Pr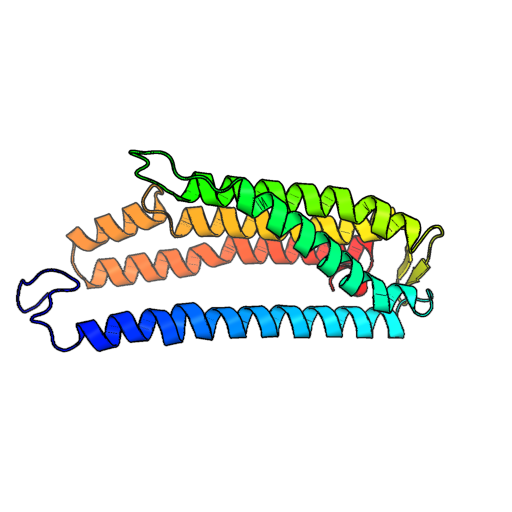otein AF-A0A960VQ15-F1 (afdb_monomer_lite)

pLDDT: mean 94.58, std 3.69, range [80.0, 98.25]

Secondary structure (DSSP, 8-state):
--S-PPTT-TTSTTHHHHHHHIIIIIIIIHHHHHHHHHHHHHHHHHHHHHHHEESTTHHHHHHHHHHHHHHHHHHHHHTT----TT-S--HHHHHHHHHHHHHHHHHHHHHHHHHH-SSPEEETTTEEE-HHHHHHHHHHHHHHHHHHHHHHHHHH-TTSHHHHHHHHHGGG-HHHHHHHHHHHHHHHTHHHHHHHHHHHHHHHHHHTHHHH-

Sequence (213 aa):
VEAGIPEDDPRNPAVIADNVGDNVGDCAGMAADLFETYAVTLIATMALGALMVKAGGAAVIYPLLLGGVSIIASIIGCAFVKASPGMKNVMPALYKGLAIAGVLSLIAFYPVTTMLFPEAVEISGKGPVGAMALWLSAAVGLVLTAALVWITEYYTGTQYKPVQHVAQASTTGHATNIIAGIGISMKSTAWPVLFVCAAILSAYALAGLYGIA

Radius of gyration: 22.04 Å; chains: 1; bounding box: 47×39×64 Å

Foldseek 3Di:
DPVPDDPLDPVDPCNVVVVVCCCVCVPPVVVVVVVCVLVVVLVVLLVLQCPFKPLPNLSNCLSVVLVVQLVVLLVVLVVQQDDDPPDPDSVVSVVSSLVSSLVSSLVVSLVSLCVSFVDFIQGHPQGTAGSVLLSVLVVLVSVLVVQLVVLVCQCPPCPHDLNVVLVVLVVVHDVSSVVSNVVSVVVSVPSNVVSLVVSCVSLCVRRNPSSND

Structure (mmCIF, N/CA/C/O backbone):
data_AF-A0A960VQ15-F1
#
_entry.id   AF-A0A960VQ15-F1
#
loop_
_atom_site.group_PDB
_atom_site.id
_atom_site.type_symbol
_atom_site.label_atom_id
_atom_site.label_alt_id
_atom_site.label_comp_id
_atom_site.label_asym_id
_atom_site.label_entity_id
_atom_site.label_seq_id
_atom_site.pdbx_PDB_ins_code
_atom_site.Cartn_x
_atom_site.Cartn_y
_atom_site.Cartn_z
_atom_site.occupancy
_atom_site.B_iso_or_equiv
_atom_site.auth_seq_id
_atom_site.auth_comp_id
_atom_site.auth_asym_id
_atom_site.auth_atom_id
_atom_site.pdbx_PDB_model_num
ATOM 1 N N . VAL A 1 1 ? -14.355 2.932 31.743 1.00 81.81 1 VAL A N 1
ATOM 2 C CA . VAL A 1 1 ? -15.234 1.801 32.145 1.00 81.81 1 VAL A CA 1
ATOM 3 C C . VAL A 1 1 ? -15.507 1.801 33.646 1.00 81.81 1 VAL A C 1
ATOM 5 O O . VAL A 1 1 ? -16.666 1.887 34.014 1.00 81.81 1 VAL A O 1
ATOM 8 N N . GLU A 1 2 ? -14.488 1.768 34.509 1.00 91.88 2 GLU A N 1
ATOM 9 C CA . GLU A 1 2 ? -14.675 1.681 35.973 1.00 91.88 2 GLU A CA 1
ATOM 10 C C . GLU A 1 2 ? -15.174 2.984 36.618 1.00 91.88 2 GLU A C 1
ATOM 12 O O . GLU A 1 2 ? -16.175 2.989 37.325 1.00 91.88 2 GLU A O 1
ATOM 17 N N . ALA A 1 3 ? -14.506 4.108 36.341 1.00 90.25 3 ALA A N 1
ATOM 18 C CA . ALA A 1 3 ? -14.801 5.392 36.986 1.00 90.25 3 ALA A CA 1
ATOM 19 C C . ALA A 1 3 ? -16.004 6.150 36.385 1.00 90.25 3 ALA A C 1
ATOM 21 O O . ALA A 1 3 ? -16.353 7.222 36.869 1.00 90.25 3 ALA A O 1
ATOM 22 N N . GLY A 1 4 ? -16.609 5.638 35.306 1.00 93.06 4 GLY A N 1
ATOM 23 C CA . GLY A 1 4 ? -17.736 6.291 34.625 1.00 93.06 4 GLY A CA 1
ATOM 24 C C . GLY A 1 4 ? -17.448 7.694 34.063 1.00 93.06 4 GLY A C 1
ATOM 25 O O . GLY A 1 4 ? -18.388 8.428 33.774 1.00 93.06 4 GLY A O 1
ATOM 26 N N . ILE A 1 5 ? -16.176 8.082 33.932 1.00 95.25 5 ILE A N 1
ATOM 27 C CA . ILE A 1 5 ? -15.763 9.359 33.331 1.00 95.25 5 ILE A CA 1
ATOM 28 C C . ILE A 1 5 ? -15.649 9.241 31.798 1.00 95.25 5 ILE A C 1
ATOM 30 O O . ILE A 1 5 ? -15.449 8.125 31.304 1.00 95.25 5 ILE A O 1
ATOM 34 N N . PRO A 1 6 ? -15.783 10.357 31.053 1.00 96.31 6 PRO A N 1
ATOM 35 C CA . PRO A 1 6 ? -15.559 10.398 29.607 1.00 96.31 6 PRO A CA 1
ATOM 36 C C . PRO A 1 6 ? -14.165 9.911 29.169 1.00 96.31 6 PRO A C 1
ATOM 38 O O . PRO A 1 6 ? -13.220 9.898 29.960 1.00 96.31 6 PRO A O 1
ATOM 41 N N . GLU A 1 7 ? -14.053 9.534 27.894 1.00 95.12 7 GLU A N 1
ATOM 42 C CA . GLU A 1 7 ? -12.771 9.371 27.191 1.00 95.12 7 GLU A CA 1
ATOM 43 C C . GLU A 1 7 ? -12.034 10.720 27.129 1.00 95.12 7 GLU A C 1
ATOM 45 O O . GLU A 1 7 ? -12.683 11.769 27.110 1.00 95.12 7 GLU A O 1
ATOM 50 N N . ASP A 1 8 ? -10.699 10.694 27.191 1.00 96.00 8 ASP A N 1
ATOM 51 C CA . ASP A 1 8 ? -9.829 11.883 27.253 1.00 96.00 8 ASP A CA 1
ATOM 52 C C . ASP A 1 8 ? -10.110 12.871 28.398 1.00 96.00 8 ASP A C 1
ATOM 54 O O . ASP A 1 8 ? -9.750 14.051 28.347 1.00 96.00 8 ASP A O 1
ATOM 58 N N . ASP A 1 9 ? -10.740 12.409 29.481 1.00 96.81 9 ASP A N 1
ATOM 59 C CA . ASP A 1 9 ? -11.019 13.274 30.619 1.00 96.81 9 ASP A CA 1
ATOM 60 C C . ASP A 1 9 ? -9.721 13.698 31.340 1.00 96.81 9 ASP A C 1
ATOM 62 O O . ASP A 1 9 ? -8.958 12.835 31.787 1.00 96.81 9 ASP A O 1
ATOM 66 N N . PRO A 1 10 ? -9.481 15.006 31.563 1.00 96.25 10 PRO A N 1
ATOM 67 C CA . PRO A 1 10 ? -8.240 15.503 32.164 1.00 96.25 10 PRO A CA 1
ATOM 68 C C . PRO A 1 10 ? -7.995 15.017 33.604 1.00 96.25 10 PRO A C 1
ATOM 70 O O . PRO A 1 10 ? -6.903 15.202 34.138 1.00 96.25 10 PRO A O 1
ATOM 73 N N . ARG A 1 11 ? -8.992 14.411 34.262 1.00 97.31 11 ARG A N 1
ATOM 74 C CA . ARG A 1 11 ? -8.849 13.786 35.587 1.00 97.31 11 ARG A CA 1
ATOM 75 C C . ARG A 1 11 ? -8.170 12.417 35.527 1.00 97.31 11 ARG A C 1
ATOM 77 O O . ARG A 1 11 ? -7.719 11.932 36.563 1.00 97.31 11 ARG A O 1
ATOM 84 N N . ASN A 1 12 ? -8.123 11.775 34.361 1.00 97.56 12 ASN A N 1
ATOM 85 C CA . ASN A 1 12 ? -7.453 10.496 34.184 1.00 97.56 12 ASN A CA 1
ATOM 86 C C . ASN A 1 12 ? -5.944 10.723 33.950 1.00 97.56 12 ASN A C 1
ATOM 88 O O . ASN A 1 12 ? -5.567 11.301 32.929 1.00 97.56 12 ASN A O 1
ATOM 92 N N . PRO A 1 13 ? -5.056 10.245 34.845 1.00 96.62 13 PRO A N 1
ATOM 93 C CA . PRO A 1 13 ? -3.615 10.482 34.729 1.00 96.62 13 PRO A CA 1
ATOM 94 C C . PRO A 1 13 ? -2.976 9.821 33.496 1.00 96.62 13 PRO A C 1
ATOM 96 O O . PRO A 1 13 ? -1.846 10.160 33.152 1.00 96.62 13 PRO A O 1
ATOM 99 N N . ALA A 1 14 ? -3.673 8.896 32.827 1.00 97.38 14 ALA A N 1
ATOM 100 C CA . ALA A 1 14 ? -3.180 8.230 31.626 1.00 97.38 14 ALA A CA 1
ATOM 101 C C . ALA A 1 14 ? -3.388 9.038 30.331 1.00 97.38 14 ALA A C 1
ATOM 103 O O . ALA A 1 14 ? -2.724 8.738 29.346 1.00 97.38 14 ALA A O 1
ATOM 104 N N . VAL A 1 15 ? -4.237 10.075 30.314 1.00 97.31 15 VAL A N 1
ATOM 105 C CA . VAL A 1 15 ? -4.620 10.784 29.067 1.00 97.31 15 VAL A CA 1
ATOM 106 C C . VAL A 1 15 ? -3.433 11.449 28.377 1.00 97.31 15 VAL A C 1
ATOM 108 O O . VAL A 1 15 ? -3.333 11.432 27.153 1.00 97.31 15 VAL A O 1
ATOM 111 N N . ILE A 1 16 ? -2.486 11.989 29.150 1.00 97.50 16 ILE A N 1
ATOM 112 C CA . ILE A 1 16 ? -1.257 12.549 28.574 1.00 97.50 16 ILE A CA 1
ATOM 113 C C . ILE A 1 16 ? -0.421 11.453 27.910 1.00 97.50 16 ILE A C 1
ATOM 115 O O . ILE A 1 16 ? 0.113 11.670 26.829 1.00 97.50 16 ILE A O 1
ATOM 119 N N . ALA A 1 17 ? -0.306 10.282 28.541 1.00 97.81 17 ALA A N 1
ATOM 120 C CA . ALA A 1 17 ? 0.453 9.172 27.976 1.00 97.81 17 ALA A CA 1
ATOM 121 C C . ALA A 1 17 ? -0.217 8.607 26.716 1.00 97.81 17 ALA A C 1
ATOM 123 O O . ALA A 1 17 ? 0.495 8.261 25.783 1.00 97.81 17 ALA A O 1
ATOM 124 N N . ASP A 1 18 ? -1.549 8.571 26.680 1.00 97.50 18 ASP A N 1
ATOM 125 C CA . ASP A 1 18 ? -2.351 8.130 25.534 1.00 97.50 18 ASP A CA 1
ATOM 126 C C . ASP A 1 18 ? -2.112 9.023 24.307 1.00 97.50 18 ASP A C 1
ATOM 128 O O . ASP A 1 18 ? -1.570 8.583 23.297 1.00 97.50 18 ASP A O 1
ATOM 132 N N . ASN A 1 19 ? -2.317 10.335 24.466 1.00 96.88 19 ASN A N 1
ATOM 133 C CA . ASN A 1 19 ? -2.107 11.314 23.395 1.00 96.88 19 ASN A CA 1
ATOM 134 C C . ASN A 1 19 ? -0.629 11.410 22.958 1.00 96.88 19 ASN A C 1
ATOM 136 O O . ASN A 1 19 ? -0.318 11.680 21.795 1.00 96.88 19 ASN A O 1
ATOM 140 N N . VAL A 1 20 ? 0.323 11.211 23.879 1.00 97.38 20 VAL A N 1
ATOM 141 C CA . VAL A 1 20 ? 1.745 11.073 23.515 1.00 97.38 20 VAL A CA 1
ATOM 142 C C . VAL A 1 20 ? 1.967 9.776 22.732 1.00 97.38 20 VAL A C 1
ATOM 144 O O . VAL A 1 20 ? 2.709 9.789 21.749 1.00 97.38 20 VAL A O 1
ATOM 147 N N . GLY A 1 21 ? 1.312 8.687 23.130 1.00 97.00 21 GLY A N 1
ATOM 148 C CA . GLY A 1 21 ? 1.311 7.394 22.452 1.00 97.00 21 GLY A CA 1
ATOM 149 C C . GLY A 1 21 ? 0.897 7.500 20.988 1.00 97.00 21 GLY A C 1
ATOM 150 O O . GLY A 1 21 ? 1.635 7.010 20.139 1.00 97.00 21 GLY A O 1
ATOM 151 N N . ASP A 1 22 ? -0.166 8.239 20.673 1.00 96.25 22 ASP A N 1
ATOM 152 C CA . ASP A 1 22 ? -0.614 8.466 19.287 1.00 96.25 22 ASP A CA 1
ATOM 153 C C . ASP A 1 22 ? 0.463 9.138 18.417 1.00 96.25 22 ASP A C 1
ATOM 155 O O . ASP A 1 22 ? 0.655 8.831 17.239 1.00 96.25 22 ASP A O 1
ATOM 159 N N . ASN A 1 23 ? 1.229 10.065 18.993 1.00 95.19 23 ASN A N 1
ATOM 160 C CA . ASN A 1 23 ? 2.301 10.739 18.262 1.00 95.19 23 ASN A CA 1
ATOM 161 C C . ASN A 1 23 ? 3.541 9.844 18.107 1.00 95.19 23 ASN A C 1
ATOM 163 O O . ASN A 1 23 ? 4.208 9.862 17.070 1.00 95.19 23 ASN A O 1
ATOM 167 N N . VAL A 1 24 ? 3.874 9.070 19.138 1.00 95.50 24 VAL A N 1
ATOM 168 C CA . VAL A 1 24 ? 5.082 8.234 19.158 1.00 95.50 24 VAL A CA 1
ATOM 169 C C . VAL A 1 24 ? 4.885 6.942 18.361 1.00 95.50 24 VAL A C 1
ATOM 171 O O . VAL A 1 24 ? 5.761 6.563 17.586 1.00 95.50 24 VAL A O 1
ATOM 174 N N . GLY A 1 25 ? 3.754 6.268 18.538 1.00 93.19 25 GLY A N 1
ATOM 175 C CA . GLY A 1 25 ? 3.407 5.030 17.847 1.00 93.19 25 GLY A CA 1
ATOM 176 C C . GLY A 1 25 ? 2.794 5.308 16.483 1.00 93.19 25 GLY A C 1
ATOM 177 O O . GLY A 1 25 ? 3.417 5.042 15.453 1.00 93.19 25 GLY A O 1
ATOM 178 N N . ASP A 1 26 ? 1.598 5.887 16.477 1.00 93.12 26 ASP A N 1
ATOM 179 C CA . ASP A 1 26 ? 0.769 5.948 15.272 1.00 93.12 26 ASP A CA 1
ATOM 180 C C . ASP A 1 26 ? 1.296 6.951 14.243 1.00 93.12 26 ASP A C 1
ATOM 182 O O . ASP A 1 26 ? 1.164 6.719 13.045 1.00 93.12 26 ASP A O 1
ATOM 186 N N . CYS A 1 27 ? 1.956 8.034 14.664 1.00 89.44 27 CYS A N 1
ATOM 187 C CA . CYS A 1 27 ? 2.614 8.949 13.728 1.00 89.44 27 CYS A CA 1
ATOM 188 C C . CYS A 1 27 ? 4.059 8.530 13.424 1.00 89.44 27 CYS A C 1
ATOM 190 O O . CYS A 1 27 ? 4.383 8.190 12.284 1.00 89.44 27 CYS A O 1
ATOM 192 N N . ALA A 1 28 ? 4.952 8.582 14.417 1.00 92.88 28 ALA A N 1
ATOM 193 C CA . ALA A 1 28 ? 6.379 8.376 14.168 1.00 92.88 28 ALA A CA 1
ATOM 194 C C . ALA A 1 28 ? 6.709 6.922 13.791 1.00 92.88 28 ALA A C 1
ATOM 196 O O . ALA A 1 28 ? 7.485 6.697 12.860 1.00 92.88 28 ALA A O 1
ATOM 197 N N . GLY A 1 29 ? 6.091 5.946 14.463 1.00 93.69 29 GLY A N 1
ATOM 198 C CA . GLY A 1 29 ? 6.251 4.526 14.152 1.00 93.69 29 GLY A CA 1
ATOM 199 C C . GLY A 1 29 ? 5.731 4.172 12.759 1.00 93.69 29 GLY A C 1
ATOM 200 O O . GLY A 1 29 ? 6.475 3.598 11.966 1.00 93.69 29 GLY A O 1
ATOM 201 N N . MET A 1 30 ? 4.506 4.587 12.414 1.00 94.69 30 MET A N 1
ATOM 202 C CA . MET A 1 30 ? 3.939 4.348 11.077 1.00 94.69 30 MET A CA 1
ATOM 203 C C . MET A 1 30 ? 4.773 5.002 9.966 1.00 94.69 30 MET A C 1
ATOM 205 O O . MET A 1 30 ? 4.994 4.397 8.918 1.00 94.69 30 MET A O 1
ATOM 209 N N . ALA A 1 31 ? 5.266 6.228 10.176 1.00 90.69 31 ALA A N 1
ATOM 210 C CA . ALA A 1 31 ? 6.109 6.903 9.190 1.00 90.69 31 ALA A CA 1
ATOM 211 C C . ALA A 1 31 ? 7.427 6.150 8.941 1.00 90.69 31 ALA A C 1
ATOM 213 O O . ALA A 1 31 ? 7.864 6.044 7.793 1.00 90.69 31 ALA A O 1
ATOM 214 N N . ALA A 1 32 ? 8.046 5.611 9.997 1.00 95.31 32 ALA A N 1
ATOM 215 C CA . ALA A 1 32 ? 9.254 4.799 9.884 1.00 95.31 32 ALA A CA 1
ATOM 216 C C . ALA A 1 32 ? 8.989 3.465 9.165 1.00 95.31 32 ALA A C 1
ATOM 218 O O . ALA A 1 32 ? 9.749 3.110 8.266 1.00 95.31 32 ALA A O 1
ATOM 219 N N . ASP A 1 33 ? 7.891 2.781 9.498 1.00 95.62 33 ASP A N 1
ATOM 220 C CA . ASP A 1 33 ? 7.470 1.520 8.868 1.00 95.62 33 ASP A CA 1
ATOM 221 C C . ASP A 1 33 ? 7.221 1.685 7.353 1.00 95.62 33 ASP A C 1
ATOM 223 O O . ASP A 1 33 ? 7.742 0.941 6.514 1.00 95.62 33 ASP A O 1
ATOM 227 N N . LEU A 1 34 ? 6.510 2.750 6.965 1.00 92.25 34 LEU A N 1
ATOM 228 C CA . LEU A 1 34 ? 6.277 3.071 5.555 1.00 92.25 34 LEU A CA 1
ATOM 229 C C . LEU A 1 34 ? 7.566 3.456 4.818 1.00 92.25 34 LEU A C 1
ATOM 231 O O . LEU A 1 34 ? 7.740 3.080 3.655 1.00 92.25 34 LEU A O 1
ATOM 235 N N . PHE A 1 35 ? 8.477 4.187 5.470 1.00 94.19 35 PHE A N 1
ATOM 236 C CA . PHE A 1 35 ? 9.777 4.519 4.887 1.00 94.19 35 PHE A CA 1
ATOM 237 C C . PHE A 1 35 ? 10.630 3.267 4.659 1.00 94.19 35 PHE A C 1
ATOM 239 O O . PHE A 1 35 ? 11.214 3.129 3.584 1.00 94.19 35 PHE A O 1
ATOM 246 N N . GLU A 1 36 ? 10.681 2.350 5.628 1.00 95.62 36 GLU A N 1
ATOM 247 C CA . GLU A 1 36 ? 11.397 1.080 5.493 1.00 95.62 36 GLU A CA 1
ATOM 248 C C . GLU A 1 36 ? 10.833 0.265 4.329 1.00 95.62 36 GLU A C 1
ATOM 250 O O . GLU A 1 36 ? 11.582 -0.119 3.429 1.00 95.62 36 GLU A O 1
ATOM 255 N N . THR A 1 37 ? 9.511 0.074 4.290 1.00 94.44 37 THR A N 1
ATOM 256 C CA . THR A 1 37 ? 8.845 -0.664 3.210 1.00 94.44 37 THR A CA 1
ATOM 257 C C . THR A 1 37 ? 9.153 -0.049 1.842 1.00 94.44 37 THR A C 1
ATOM 259 O O . THR A 1 37 ? 9.508 -0.767 0.903 1.00 94.44 37 THR A O 1
ATOM 262 N N . TYR A 1 38 ? 9.087 1.281 1.716 1.00 93.94 38 TYR A N 1
ATOM 263 C CA . TYR A 1 38 ? 9.429 1.986 0.478 1.00 93.94 38 TYR A CA 1
ATOM 264 C C . TYR A 1 38 ? 10.906 1.818 0.093 1.00 93.94 38 TYR A C 1
ATOM 266 O O . TYR A 1 38 ? 11.212 1.510 -1.057 1.00 93.94 38 TYR A O 1
ATOM 274 N N . ALA A 1 39 ? 11.834 1.986 1.038 1.00 95.62 39 ALA A N 1
ATOM 275 C CA . ALA A 1 39 ? 13.265 1.882 0.769 1.00 95.62 39 ALA A CA 1
ATOM 276 C C . ALA A 1 39 ? 13.673 0.452 0.384 1.00 95.62 39 ALA A C 1
ATOM 278 O O . ALA A 1 39 ? 14.395 0.261 -0.595 1.00 95.62 39 ALA A O 1
ATOM 279 N N . VAL A 1 40 ? 13.188 -0.553 1.121 1.00 96.12 40 VAL A N 1
ATOM 280 C CA . VAL A 1 40 ? 13.493 -1.970 0.877 1.00 96.12 40 VAL A CA 1
ATOM 281 C C . VAL A 1 40 ? 12.949 -2.416 -0.476 1.00 96.12 40 VAL A C 1
ATOM 283 O O . VAL A 1 40 ? 13.689 -3.024 -1.249 1.00 96.12 40 VAL A O 1
ATOM 286 N N . THR A 1 41 ? 11.693 -2.088 -0.794 1.00 94.88 41 THR A N 1
ATOM 287 C CA . THR A 1 41 ? 11.097 -2.440 -2.094 1.00 94.88 41 THR A CA 1
ATOM 288 C C . THR A 1 41 ? 11.838 -1.758 -3.237 1.00 94.88 41 THR A C 1
ATOM 290 O O . THR A 1 41 ? 12.289 -2.437 -4.153 1.00 94.88 41 THR A O 1
ATOM 293 N N . LEU A 1 42 ? 12.094 -0.452 -3.139 1.00 96.31 42 LEU A N 1
ATOM 294 C CA . LEU A 1 42 ? 12.806 0.298 -4.170 1.00 96.31 42 LEU A CA 1
ATOM 295 C C . LEU A 1 42 ? 14.217 -0.252 -4.427 1.00 96.31 42 LEU A C 1
ATOM 297 O O . LEU A 1 42 ? 14.589 -0.471 -5.581 1.00 96.31 42 LEU A O 1
ATOM 301 N N . ILE A 1 43 ? 14.995 -0.523 -3.375 1.00 96.50 43 ILE A N 1
ATOM 302 C CA . ILE A 1 43 ? 16.347 -1.092 -3.503 1.00 96.50 43 ILE A CA 1
ATOM 303 C C . ILE A 1 43 ? 16.291 -2.511 -4.085 1.00 96.50 43 ILE A C 1
ATOM 305 O O . ILE A 1 43 ? 17.132 -2.861 -4.916 1.00 96.50 43 ILE A O 1
ATOM 309 N N . ALA A 1 44 ? 15.304 -3.325 -3.701 1.00 95.94 44 ALA A N 1
ATOM 310 C CA . ALA A 1 44 ? 15.120 -4.660 -4.262 1.00 95.94 44 ALA A CA 1
ATOM 311 C C . ALA A 1 44 ? 14.819 -4.605 -5.768 1.00 95.94 44 ALA A C 1
ATOM 313 O O . ALA A 1 44 ? 15.468 -5.310 -6.545 1.00 95.94 44 ALA A O 1
ATOM 314 N N . THR A 1 45 ? 13.916 -3.722 -6.202 1.00 96.00 45 THR A N 1
ATOM 315 C CA . THR A 1 45 ? 13.594 -3.516 -7.623 1.00 96.00 45 THR A CA 1
ATOM 316 C C . THR A 1 45 ? 14.817 -3.018 -8.393 1.00 96.00 45 THR A C 1
ATOM 318 O O . THR A 1 45 ? 15.113 -3.525 -9.474 1.00 96.00 45 THR A O 1
ATOM 321 N N . MET A 1 46 ? 15.603 -2.097 -7.821 1.00 97.19 46 MET A N 1
ATOM 322 C CA . MET A 1 46 ? 16.874 -1.644 -8.403 1.00 97.19 46 MET A CA 1
ATOM 323 C C . MET A 1 46 ? 17.877 -2.791 -8.583 1.00 97.19 46 MET A C 1
ATOM 325 O O . MET A 1 46 ? 18.479 -2.927 -9.650 1.00 97.19 46 MET A O 1
ATOM 329 N N . ALA A 1 47 ? 18.051 -3.627 -7.556 1.00 96.00 47 ALA A N 1
ATOM 330 C CA . ALA A 1 47 ? 18.965 -4.764 -7.592 1.00 96.00 47 ALA A CA 1
ATOM 331 C C . ALA A 1 47 ? 18.525 -5.810 -8.629 1.00 96.00 47 ALA A C 1
ATOM 333 O O . ALA A 1 47 ? 19.345 -6.282 -9.418 1.00 96.00 47 ALA A O 1
ATOM 334 N N . LEU A 1 48 ? 17.229 -6.128 -8.691 1.00 94.69 48 LEU A N 1
ATOM 335 C CA . LEU A 1 48 ? 16.675 -7.019 -9.712 1.00 94.69 48 LEU A CA 1
ATOM 336 C C . LEU A 1 48 ? 16.823 -6.427 -11.116 1.00 94.69 48 LEU A C 1
ATOM 338 O O . LEU A 1 48 ? 17.192 -7.148 -12.038 1.00 94.69 48 LEU A O 1
ATOM 342 N N . GLY A 1 49 ? 16.619 -5.118 -11.276 1.00 94.75 49 GLY A N 1
ATOM 343 C CA . GLY A 1 49 ? 16.856 -4.412 -12.533 1.00 94.75 49 GLY A CA 1
ATOM 344 C C . GLY A 1 49 ? 18.298 -4.555 -13.016 1.00 94.75 49 GLY A C 1
ATOM 345 O O . GLY A 1 49 ? 18.522 -4.900 -14.173 1.00 94.75 49 GLY A O 1
ATOM 346 N N . ALA A 1 50 ? 19.272 -4.376 -12.119 1.00 94.69 50 ALA A N 1
ATOM 347 C CA . ALA A 1 50 ? 20.695 -4.517 -12.432 1.00 94.69 50 ALA A CA 1
ATOM 348 C C . ALA A 1 50 ? 21.096 -5.951 -12.816 1.00 94.69 50 ALA A C 1
ATOM 350 O O . ALA A 1 50 ? 21.959 -6.145 -13.671 1.00 94.69 50 ALA A O 1
ATOM 351 N N . LEU A 1 51 ? 20.502 -6.955 -12.164 1.00 93.81 51 LEU A N 1
ATOM 352 C CA . LEU A 1 51 ? 20.901 -8.357 -12.313 1.00 93.81 51 LEU A CA 1
ATOM 353 C C . LEU A 1 51 ? 20.134 -9.095 -13.413 1.00 93.81 51 LEU A C 1
ATOM 355 O O . LEU A 1 51 ? 20.672 -10.014 -14.031 1.00 93.81 51 LEU A O 1
ATOM 359 N N . MET A 1 52 ? 18.872 -8.734 -13.643 1.00 92.50 52 MET A N 1
ATOM 360 C CA . MET A 1 52 ? 17.965 -9.513 -14.486 1.00 92.50 52 MET A CA 1
ATOM 361 C C . MET A 1 52 ? 17.617 -8.840 -15.808 1.00 92.50 52 MET A C 1
ATOM 363 O O . MET A 1 52 ? 17.247 -9.558 -16.736 1.00 92.50 52 MET A O 1
ATOM 367 N N . VAL A 1 53 ? 17.725 -7.514 -15.923 1.00 93.31 53 VAL A N 1
ATOM 368 C CA . VAL A 1 53 ? 17.253 -6.774 -17.100 1.00 93.31 53 VAL A CA 1
ATOM 369 C C . VAL A 1 53 ? 18.434 -6.251 -17.911 1.00 93.31 53 VAL A C 1
ATOM 371 O O . VAL A 1 53 ? 19.244 -5.455 -17.440 1.00 93.31 53 VAL A O 1
ATOM 374 N N . LYS A 1 54 ? 18.520 -6.649 -19.183 1.00 89.31 54 LYS A N 1
ATOM 375 C CA . LYS A 1 54 ? 19.553 -6.165 -20.110 1.00 89.31 54 LYS A CA 1
ATOM 376 C C . LYS A 1 54 ? 19.172 -4.802 -20.694 1.00 89.31 54 LYS A C 1
ATOM 378 O O . LYS A 1 54 ? 18.938 -4.675 -21.890 1.00 89.31 54 LYS A O 1
ATOM 383 N N . ALA A 1 55 ? 19.112 -3.788 -19.837 1.00 83.94 55 ALA A N 1
ATOM 384 C CA . ALA A 1 55 ? 18.802 -2.404 -20.212 1.00 83.94 55 ALA A CA 1
ATOM 385 C C . ALA A 1 55 ? 19.837 -1.391 -19.682 1.00 83.94 55 ALA A C 1
ATOM 387 O O . ALA A 1 55 ? 19.575 -0.190 -19.607 1.00 83.94 55 ALA A O 1
ATOM 388 N N . GLY A 1 56 ? 21.015 -1.868 -19.266 1.00 81.12 56 GLY A N 1
ATOM 389 C CA . GLY A 1 56 ? 22.020 -1.033 -18.608 1.00 81.12 56 GLY A CA 1
ATOM 390 C C . GLY A 1 56 ? 21.469 -0.382 -17.334 1.00 81.12 56 GLY A C 1
ATOM 391 O O . GLY A 1 56 ? 20.703 -0.991 -16.592 1.00 81.12 56 GLY A O 1
ATOM 392 N N . GLY A 1 57 ? 21.829 0.881 -17.088 1.00 89.75 57 GLY A N 1
ATOM 393 C CA . GLY A 1 57 ? 21.361 1.628 -15.912 1.00 89.75 57 GLY A CA 1
ATOM 394 C C . GLY A 1 57 ? 19.866 1.975 -15.918 1.00 89.75 57 GLY A C 1
ATOM 395 O O . GLY A 1 57 ? 19.338 2.373 -14.883 1.00 89.75 57 GLY A O 1
ATOM 396 N N . ALA A 1 58 ? 19.163 1.809 -17.044 1.00 93.12 58 ALA A N 1
ATOM 397 C CA . ALA A 1 58 ? 17.759 2.194 -17.174 1.00 93.12 58 ALA A CA 1
ATOM 398 C C . ALA A 1 58 ? 16.849 1.413 -16.209 1.00 93.12 58 ALA A C 1
ATOM 400 O O . ALA A 1 58 ? 16.042 2.011 -15.504 1.00 93.12 58 ALA A O 1
ATOM 401 N N . ALA A 1 59 ? 17.044 0.096 -16.084 1.00 93.31 59 ALA A N 1
ATOM 402 C CA . ALA A 1 59 ? 16.267 -0.745 -15.167 1.00 93.31 59 ALA A CA 1
ATOM 403 C C . ALA A 1 59 ? 16.534 -0.449 -13.679 1.00 93.31 59 ALA A C 1
ATOM 405 O O . ALA A 1 59 ? 15.684 -0.702 -12.829 1.00 93.31 59 ALA A O 1
ATOM 406 N N . VAL A 1 60 ? 17.695 0.122 -13.357 1.00 95.81 60 VAL A N 1
ATOM 407 C CA . VAL A 1 60 ? 18.026 0.566 -11.995 1.00 95.81 60 VAL A CA 1
ATOM 408 C C . VAL A 1 60 ? 17.364 1.910 -11.695 1.00 95.81 60 VAL A C 1
ATOM 410 O O . VAL A 1 60 ? 16.866 2.136 -10.601 1.00 95.81 60 VAL A O 1
ATOM 413 N N . ILE A 1 61 ? 17.321 2.813 -12.673 1.00 96.12 61 ILE A N 1
ATOM 414 C CA . ILE A 1 61 ? 16.755 4.158 -12.500 1.00 96.12 61 ILE A CA 1
ATOM 415 C C . ILE A 1 61 ? 15.218 4.147 -12.572 1.00 96.12 61 ILE A C 1
ATOM 417 O O . ILE A 1 61 ? 14.568 5.022 -12.002 1.00 96.12 61 ILE A O 1
ATOM 421 N N . TYR A 1 62 ? 14.618 3.154 -13.229 1.00 96.38 62 TYR A N 1
ATOM 422 C CA . TYR A 1 62 ? 13.172 3.067 -13.432 1.00 96.38 62 TYR A CA 1
ATOM 423 C C . TYR A 1 62 ? 12.319 3.234 -12.156 1.00 96.38 62 TYR A C 1
ATOM 425 O O . TYR A 1 62 ? 11.502 4.161 -12.137 1.00 96.38 62 TYR A O 1
ATOM 433 N N . PRO A 1 63 ? 12.507 2.450 -11.071 1.00 96.50 63 PRO A N 1
ATOM 434 C CA . PRO A 1 63 ? 11.703 2.611 -9.854 1.00 96.50 63 PRO A CA 1
ATOM 435 C C . PRO A 1 63 ? 11.879 3.989 -9.191 1.00 96.50 63 PRO A C 1
ATOM 437 O O . PRO A 1 63 ? 10.918 4.537 -8.651 1.00 96.50 63 PRO A O 1
ATOM 440 N N . LEU A 1 64 ? 13.065 4.608 -9.297 1.00 97.00 64 LEU A N 1
ATOM 441 C CA . LEU A 1 64 ? 13.313 5.967 -8.795 1.00 97.00 64 LEU A CA 1
ATOM 442 C C . LEU A 1 64 ? 12.489 7.014 -9.558 1.00 97.00 64 LEU A C 1
ATOM 444 O O . LEU A 1 64 ? 11.934 7.929 -8.949 1.00 97.00 64 LEU A O 1
ATOM 448 N N . LEU A 1 65 ? 12.381 6.878 -10.884 1.00 97.19 65 LEU A N 1
ATOM 449 C CA . LEU A 1 65 ? 11.576 7.783 -11.709 1.00 97.19 65 LEU A CA 1
ATOM 450 C C . LEU A 1 65 ? 10.079 7.625 -11.433 1.00 97.19 65 LEU A C 1
ATOM 452 O O . LEU A 1 65 ? 9.384 8.636 -11.319 1.00 97.19 65 LEU A O 1
ATOM 456 N N . LEU A 1 66 ? 9.588 6.388 -11.278 1.00 97.06 66 LEU A N 1
ATOM 457 C CA . LEU A 1 66 ? 8.192 6.133 -10.902 1.00 97.06 66 LEU A CA 1
ATOM 458 C C . LEU A 1 66 ? 7.863 6.724 -9.521 1.00 97.06 66 LEU A C 1
ATOM 460 O O . LEU A 1 66 ? 6.821 7.365 -9.355 1.00 97.06 66 LEU A O 1
ATOM 464 N N . GLY A 1 67 ? 8.768 6.580 -8.548 1.00 95.94 67 GLY A N 1
ATOM 465 C CA . GLY A 1 67 ? 8.649 7.226 -7.240 1.00 95.94 67 GLY A CA 1
ATOM 466 C C . GLY A 1 67 ? 8.623 8.754 -7.351 1.00 95.94 67 GLY A C 1
ATOM 467 O O . GLY A 1 67 ? 7.732 9.403 -6.804 1.00 95.94 67 GLY A O 1
ATOM 468 N N . GLY A 1 68 ? 9.528 9.333 -8.145 1.00 96.62 68 GLY A N 1
ATOM 469 C CA . GLY A 1 68 ? 9.612 10.778 -8.372 1.00 96.62 68 GLY A CA 1
ATOM 470 C C . GLY A 1 68 ? 8.327 11.383 -8.945 1.00 96.62 68 GLY A C 1
ATOM 471 O O . GLY A 1 68 ? 7.811 12.365 -8.407 1.00 96.62 68 GLY A O 1
ATOM 472 N N . VAL A 1 69 ? 7.756 10.783 -9.996 1.00 97.06 69 VAL A N 1
ATOM 473 C CA . VAL A 1 69 ? 6.478 11.267 -10.553 1.00 97.06 69 VAL A CA 1
ATOM 474 C C . VAL A 1 69 ? 5.301 11.024 -9.607 1.00 97.06 69 VAL A C 1
ATOM 476 O O . VAL A 1 69 ? 4.377 11.836 -9.570 1.00 97.06 69 VAL A O 1
ATOM 479 N N . SER A 1 70 ? 5.355 9.972 -8.784 1.00 96.44 70 SER A N 1
ATOM 480 C CA . SER A 1 70 ? 4.325 9.695 -7.774 1.00 96.44 70 SER A CA 1
ATOM 481 C C . SER A 1 70 ? 4.310 10.724 -6.645 1.00 96.44 70 SER A C 1
ATOM 483 O O . SER A 1 70 ? 3.235 11.049 -6.141 1.00 96.44 70 SER A O 1
ATOM 485 N N . ILE A 1 71 ? 5.462 11.291 -6.274 1.00 96.75 71 ILE A N 1
ATOM 486 C CA . ILE A 1 71 ? 5.531 12.399 -5.307 1.00 96.75 71 ILE A CA 1
ATOM 487 C C . ILE A 1 71 ? 4.782 13.618 -5.856 1.00 96.75 71 ILE A C 1
ATOM 489 O O . ILE A 1 71 ? 3.946 14.196 -5.162 1.00 96.75 71 ILE A O 1
ATOM 493 N N . ILE A 1 72 ? 5.016 13.973 -7.123 1.00 97.19 72 ILE A N 1
ATOM 494 C CA . ILE A 1 72 ? 4.327 15.095 -7.778 1.00 97.19 72 ILE A CA 1
ATOM 495 C C . ILE A 1 72 ? 2.815 14.830 -7.843 1.00 97.19 72 ILE A C 1
ATOM 497 O O . ILE A 1 72 ? 2.019 15.692 -7.467 1.00 97.19 72 ILE A O 1
ATOM 501 N N . ALA A 1 73 ? 2.411 13.628 -8.262 1.00 97.19 73 ALA A N 1
ATOM 502 C CA . ALA A 1 73 ? 1.007 13.226 -8.305 1.00 97.19 73 ALA A CA 1
ATOM 503 C C . ALA A 1 73 ? 0.340 13.273 -6.918 1.00 97.19 73 ALA A C 1
ATOM 505 O O . ALA A 1 73 ? -0.799 13.724 -6.801 1.00 97.19 73 ALA A O 1
ATOM 506 N N . SER A 1 74 ? 1.060 12.881 -5.863 1.00 96.31 74 SER A N 1
ATOM 507 C CA . SER A 1 74 ? 0.581 12.924 -4.476 1.00 96.31 74 SER A CA 1
ATOM 508 C C . SER A 1 74 ? 0.397 14.354 -3.972 1.00 96.31 74 SER A C 1
ATOM 510 O O . SER A 1 74 ? -0.638 14.656 -3.386 1.00 96.31 74 SER A O 1
ATOM 512 N N . ILE A 1 75 ? 1.334 15.266 -4.265 1.00 96.62 75 ILE A N 1
ATOM 513 C CA . ILE A 1 75 ? 1.197 16.698 -3.937 1.00 96.62 75 ILE A CA 1
ATOM 514 C C . ILE A 1 75 ? -0.064 17.277 -4.589 1.00 96.62 75 ILE A C 1
ATOM 516 O O . ILE A 1 75 ? -0.843 17.973 -3.934 1.00 96.62 75 ILE A O 1
ATOM 520 N N . ILE A 1 76 ? -0.295 16.955 -5.867 1.00 96.38 76 ILE A N 1
ATOM 521 C CA . ILE A 1 76 ? -1.501 17.379 -6.583 1.00 96.38 76 ILE A CA 1
ATOM 522 C C . ILE A 1 76 ? -2.745 16.767 -5.928 1.00 96.38 76 ILE A C 1
ATOM 524 O O . ILE A 1 76 ? -3.686 17.498 -5.632 1.00 96.38 76 ILE A O 1
ATOM 528 N N . GLY A 1 77 ? -2.749 15.460 -5.653 1.00 95.56 77 GLY A N 1
ATOM 529 C CA . GLY A 1 77 ? -3.864 14.755 -5.011 1.00 95.56 77 GLY A CA 1
ATOM 530 C C . GLY A 1 77 ? -4.244 15.337 -3.647 1.00 95.56 77 GLY A C 1
ATOM 531 O O . GLY A 1 77 ? -5.429 15.556 -3.384 1.00 95.56 77 GLY A O 1
ATOM 532 N N . CYS A 1 78 ? -3.256 15.688 -2.818 1.00 94.81 78 CYS A N 1
ATOM 533 C CA . CYS A 1 78 ? -3.465 16.335 -1.522 1.00 94.81 78 CYS A CA 1
ATOM 534 C C . CYS A 1 78 ? -4.229 17.661 -1.645 1.00 94.81 78 CYS A C 1
ATOM 536 O O . CYS A 1 78 ? -5.105 17.939 -0.828 1.00 94.81 78 CYS A O 1
ATOM 538 N N . ALA A 1 79 ? -3.992 18.450 -2.699 1.00 93.25 79 ALA A N 1
ATOM 539 C CA . ALA A 1 79 ? -4.714 19.707 -2.924 1.00 93.25 79 ALA A CA 1
ATOM 540 C C . ALA A 1 79 ? -6.229 19.515 -3.177 1.00 93.25 79 ALA A C 1
ATOM 542 O O . ALA A 1 79 ? -7.013 20.465 -3.052 1.00 93.25 79 ALA A O 1
ATOM 543 N N . PHE A 1 80 ? -6.662 18.295 -3.518 1.00 92.25 80 PHE A N 1
ATOM 544 C CA . PHE A 1 80 ? -8.070 17.936 -3.715 1.00 92.25 80 PHE A CA 1
ATOM 545 C C . PHE A 1 80 ? -8.745 17.338 -2.475 1.00 92.25 80 PHE A C 1
ATOM 547 O O . PHE A 1 80 ? -9.971 17.171 -2.490 1.00 92.25 80 PHE A O 1
ATOM 554 N N . VAL A 1 81 ? -7.997 17.063 -1.402 1.00 93.31 81 VAL A N 1
ATOM 555 C CA . VAL A 1 81 ? -8.553 16.646 -0.109 1.00 93.31 81 VAL A CA 1
ATOM 556 C C . VAL A 1 81 ? -9.135 17.877 0.583 1.00 93.31 81 VAL A C 1
ATOM 558 O O . VAL A 1 81 ? -8.423 18.675 1.187 1.00 93.31 81 VAL A O 1
ATOM 561 N N . LYS A 1 82 ? -10.452 18.068 0.457 1.00 87.56 82 LYS A N 1
ATOM 562 C CA . LYS A 1 82 ? -11.165 19.210 1.046 1.00 87.56 82 LYS A CA 1
ATOM 563 C C . LYS A 1 82 ? -12.329 18.740 1.907 1.00 87.56 82 LYS A C 1
ATOM 565 O O . LYS A 1 82 ? -13.277 18.141 1.398 1.00 87.56 82 LYS A O 1
ATOM 570 N N . ALA A 1 83 ? -12.280 19.072 3.193 1.00 83.94 83 ALA A N 1
ATOM 571 C CA . ALA A 1 83 ? -13.427 18.959 4.083 1.00 83.94 83 ALA A CA 1
ATOM 572 C C . ALA A 1 83 ? -14.393 20.129 3.834 1.00 83.94 83 ALA A C 1
ATOM 574 O O . ALA A 1 83 ? -13.970 21.256 3.578 1.00 83.94 83 ALA A O 1
ATOM 575 N N . SER A 1 84 ? -15.697 19.862 3.891 1.00 82.12 84 SER A N 1
ATOM 576 C CA . SER A 1 84 ? -16.739 20.895 3.812 1.00 82.12 84 SER A CA 1
ATOM 577 C C . SER A 1 84 ? -17.411 21.071 5.177 1.00 82.12 84 SER A C 1
ATOM 579 O O . SER A 1 84 ? -17.501 20.091 5.923 1.00 82.12 84 SER A O 1
ATOM 581 N N . PRO A 1 85 ? -17.911 22.274 5.519 1.00 82.56 85 PRO A N 1
ATOM 582 C CA . PRO A 1 85 ? -18.643 22.487 6.765 1.00 82.56 85 PRO A CA 1
ATOM 583 C C . PRO A 1 85 ? -19.817 21.503 6.903 1.00 82.56 85 PRO A C 1
ATOM 585 O O . PRO A 1 85 ? -20.611 21.350 5.978 1.00 82.56 85 PRO A O 1
ATOM 588 N N . GLY A 1 86 ? -19.915 20.818 8.047 1.00 80.81 86 GLY A N 1
ATOM 589 C CA . GLY A 1 86 ? -20.969 19.830 8.324 1.00 80.81 86 GLY A CA 1
ATOM 590 C C . GLY A 1 86 ? -20.696 18.404 7.822 1.00 80.81 86 GLY A C 1
ATOM 591 O O . GLY A 1 86 ? -21.548 17.527 7.980 1.00 80.81 86 GLY A O 1
ATOM 592 N N . MET A 1 87 ? -19.522 18.139 7.242 1.00 83.38 87 MET A N 1
ATOM 593 C CA . MET A 1 87 ? -19.116 16.797 6.824 1.00 83.38 87 MET A CA 1
ATOM 594 C C . MET A 1 87 ? -18.893 15.888 8.043 1.00 83.38 87 MET A C 1
ATOM 596 O O . MET A 1 87 ? -17.960 16.090 8.811 1.00 83.38 87 MET A O 1
ATOM 600 N N . LYS A 1 88 ? -19.757 14.877 8.211 1.00 80.00 88 LYS A N 1
ATOM 601 C CA . LYS A 1 88 ? -19.670 13.896 9.312 1.00 80.00 88 LYS A CA 1
ATOM 602 C C . LYS A 1 88 ? -18.698 12.745 9.043 1.00 80.00 88 LYS A C 1
ATOM 604 O O . LYS A 1 88 ? -18.226 12.128 9.985 1.00 80.00 88 LYS A O 1
ATOM 609 N N . ASN A 1 89 ? -18.431 12.440 7.772 1.00 82.38 89 ASN A N 1
ATOM 610 C CA . ASN A 1 89 ? -17.480 11.408 7.368 1.00 82.38 89 ASN A CA 1
ATOM 611 C C . ASN A 1 89 ? -16.438 12.018 6.428 1.00 82.38 89 ASN A C 1
ATOM 613 O O . ASN A 1 89 ? -16.784 12.483 5.342 1.00 82.38 89 ASN A O 1
ATOM 617 N N . VAL A 1 90 ? -15.178 12.007 6.858 1.00 88.06 90 VAL A N 1
ATOM 618 C CA . VAL A 1 90 ? -14.035 12.561 6.120 1.00 88.06 90 VAL A CA 1
ATOM 619 C C . VAL A 1 90 ? -13.454 11.584 5.093 1.00 88.06 90 VAL A C 1
ATOM 621 O O . VAL A 1 90 ? -12.776 12.015 4.160 1.00 88.06 90 VAL A O 1
ATOM 624 N N . MET A 1 91 ? -13.763 10.286 5.203 1.00 87.69 91 MET A N 1
ATOM 625 C CA . MET A 1 91 ? -13.187 9.235 4.355 1.00 87.69 91 MET A CA 1
ATOM 626 C C . MET A 1 91 ? -13.399 9.470 2.851 1.00 87.69 91 MET A C 1
ATOM 628 O O . MET A 1 91 ? -12.430 9.351 2.102 1.00 87.69 91 MET A O 1
ATOM 632 N N . PRO A 1 92 ? -14.583 9.902 2.362 1.00 87.88 92 PRO A N 1
ATOM 633 C CA . PRO A 1 92 ? -14.762 10.189 0.937 1.00 87.88 92 PRO A CA 1
ATOM 634 C C . PRO A 1 92 ? -13.825 11.281 0.399 1.00 87.88 92 PRO A C 1
ATOM 636 O O . PRO A 1 92 ? -13.408 11.218 -0.758 1.00 87.88 92 PRO A O 1
ATOM 639 N N . ALA A 1 93 ? -13.472 12.277 1.220 1.00 90.94 93 ALA A N 1
ATOM 640 C CA . ALA A 1 93 ? -12.535 13.326 0.822 1.00 90.94 93 ALA A CA 1
ATOM 641 C C . ALA A 1 93 ? -11.101 12.786 0.710 1.00 90.94 93 ALA A C 1
ATOM 643 O O . ALA A 1 93 ? -10.401 13.111 -0.251 1.00 90.94 93 ALA A O 1
ATOM 644 N N . LEU A 1 94 ? -10.694 11.918 1.643 1.00 91.75 94 LEU A N 1
ATOM 645 C CA . LEU A 1 94 ? -9.401 11.230 1.605 1.00 91.75 94 LEU A CA 1
ATOM 646 C C . LEU A 1 94 ? -9.301 10.298 0.388 1.00 91.75 94 LEU A C 1
ATOM 648 O O . LEU A 1 94 ? -8.316 10.350 -0.348 1.00 91.75 94 LEU A O 1
ATOM 652 N N . TYR A 1 95 ? -10.355 9.528 0.093 1.00 91.00 95 TYR A N 1
ATOM 653 C CA . TYR A 1 95 ? -10.400 8.658 -1.088 1.00 91.00 95 TYR A CA 1
ATOM 654 C C . TYR A 1 95 ? -10.344 9.413 -2.397 1.00 91.00 95 TYR A C 1
ATOM 656 O O . TYR A 1 95 ? -9.711 8.950 -3.341 1.00 91.00 95 TYR A O 1
ATOM 664 N N . LYS A 1 96 ? -10.973 10.585 -2.463 1.00 92.50 96 LYS A N 1
ATOM 665 C CA . LYS A 1 96 ? -10.864 11.442 -3.637 1.00 92.50 96 LYS A CA 1
ATOM 666 C C . LYS A 1 96 ? -9.411 11.855 -3.880 1.00 92.50 96 LYS A C 1
ATOM 668 O O . LYS A 1 96 ? -8.953 11.762 -5.015 1.00 92.50 96 LYS A O 1
ATOM 673 N N . GLY A 1 97 ? -8.693 12.277 -2.837 1.00 94.56 97 GLY A N 1
ATOM 674 C CA . GLY A 1 97 ? -7.270 12.615 -2.939 1.00 94.56 97 GLY A CA 1
ATOM 675 C C . GLY A 1 97 ? -6.419 11.427 -3.388 1.00 94.56 97 GLY A C 1
ATOM 676 O O . GLY A 1 97 ? -5.662 11.549 -4.351 1.00 94.56 97 GLY A O 1
ATOM 677 N N . LEU A 1 98 ? -6.615 10.265 -2.756 1.00 94.44 98 LEU A N 1
ATOM 678 C CA . LEU A 1 98 ? -5.925 9.018 -3.100 1.00 94.44 98 LEU A CA 1
ATOM 679 C C . LEU A 1 98 ? -6.189 8.587 -4.550 1.00 94.44 98 LEU A C 1
ATOM 681 O O . LEU A 1 98 ? -5.255 8.256 -5.275 1.00 94.44 98 LEU A O 1
ATOM 685 N N . ALA A 1 99 ? -7.448 8.620 -4.991 1.00 95.44 99 ALA A N 1
ATOM 686 C CA . ALA A 1 99 ? -7.828 8.246 -6.348 1.00 95.44 99 ALA A CA 1
ATOM 687 C C . ALA A 1 99 ? -7.207 9.188 -7.387 1.00 95.44 99 ALA A C 1
ATOM 689 O O . ALA A 1 99 ? -6.704 8.726 -8.408 1.00 95.44 99 ALA A O 1
ATOM 690 N N . ILE A 1 100 ? -7.194 10.498 -7.119 1.00 96.56 100 ILE A N 1
ATOM 691 C CA . ILE A 1 100 ? -6.558 11.480 -8.005 1.00 96.56 100 ILE A CA 1
ATOM 692 C C . ILE A 1 100 ? -5.052 11.225 -8.087 1.00 96.56 100 ILE A C 1
ATOM 694 O O . ILE A 1 100 ? -4.524 11.147 -9.194 1.00 96.56 100 ILE A O 1
ATOM 698 N N . ALA A 1 101 ? -4.373 11.045 -6.951 1.00 97.38 101 ALA A N 1
ATOM 699 C CA . ALA A 1 101 ? -2.944 10.740 -6.931 1.00 97.38 101 ALA A CA 1
ATOM 700 C C . ALA A 1 101 ? -2.634 9.448 -7.707 1.00 97.38 101 ALA A C 1
ATOM 702 O O . ALA A 1 101 ? -1.785 9.458 -8.593 1.00 97.38 101 ALA A O 1
ATOM 703 N N . GLY A 1 102 ? -3.376 8.365 -7.454 1.00 96.62 102 GLY A N 1
ATOM 704 C CA . GLY A 1 102 ? -3.181 7.080 -8.128 1.00 96.62 102 GLY A CA 1
ATOM 705 C C . GLY A 1 102 ? -3.421 7.137 -9.640 1.00 96.62 102 GLY A C 1
ATOM 706 O O . GLY A 1 102 ? -2.622 6.605 -10.409 1.00 96.62 102 GLY A O 1
ATOM 707 N N . VAL A 1 103 ? -4.480 7.820 -10.089 1.00 97.56 103 VAL A N 1
ATOM 708 C CA . VAL A 1 103 ? -4.776 7.982 -11.524 1.00 97.56 103 VAL A CA 1
ATOM 709 C C . VAL A 1 103 ? -3.718 8.843 -12.212 1.00 97.56 103 VAL A C 1
ATOM 711 O O . VAL A 1 103 ? -3.260 8.492 -13.298 1.00 97.56 103 VAL A O 1
ATOM 714 N N . LEU A 1 104 ? -3.293 9.944 -11.586 1.00 97.56 104 LEU A N 1
ATOM 715 C CA . LEU A 1 104 ? -2.232 10.791 -12.129 1.00 97.56 104 LEU A CA 1
ATOM 716 C C . LEU A 1 104 ? -0.897 10.043 -12.205 1.00 97.56 104 LEU A C 1
ATOM 718 O O . LEU A 1 104 ? -0.231 10.130 -13.236 1.00 97.56 104 LEU A O 1
ATOM 722 N N . SER A 1 105 ? -0.541 9.265 -11.177 1.00 97.62 105 SER A N 1
ATOM 723 C CA . SER A 1 105 ? 0.632 8.385 -11.211 1.00 97.62 105 SER A CA 1
ATOM 724 C C . SER A 1 105 ? 0.542 7.384 -12.360 1.00 97.62 105 SER A C 1
ATOM 726 O O . SER A 1 105 ? 1.468 7.302 -13.159 1.00 97.62 105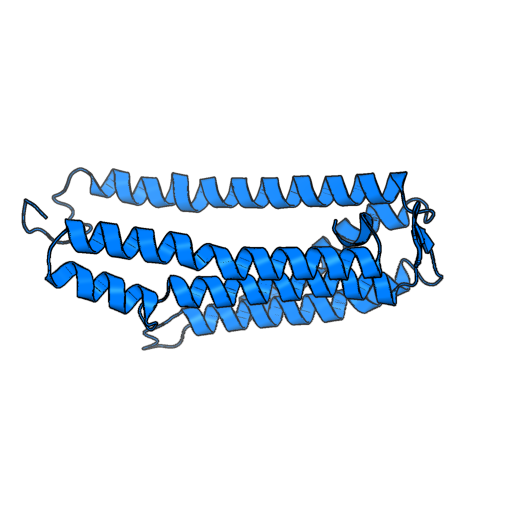 SER A O 1
ATOM 728 N N . LEU A 1 106 ? -0.587 6.683 -12.518 1.00 97.31 106 LEU A N 1
ATOM 729 C CA . LEU A 1 106 ? -0.774 5.700 -13.590 1.00 97.31 106 LEU A CA 1
ATOM 730 C C . LEU A 1 106 ? -0.592 6.315 -14.987 1.00 97.31 106 LEU A C 1
ATOM 732 O O . LEU A 1 106 ? 0.072 5.727 -15.846 1.00 97.31 106 LEU A O 1
ATOM 736 N N . ILE A 1 107 ? -1.153 7.510 -15.203 1.00 97.56 107 ILE A N 1
ATOM 737 C CA . ILE A 1 107 ? -0.996 8.264 -16.453 1.00 97.56 107 ILE A CA 1
ATOM 738 C C . ILE A 1 107 ? 0.467 8.674 -16.650 1.00 97.56 107 ILE A C 1
ATOM 740 O O . ILE A 1 107 ? 0.991 8.513 -17.748 1.00 97.56 107 ILE A O 1
ATOM 744 N N . ALA A 1 108 ? 1.139 9.166 -15.606 1.00 97.31 108 ALA A N 1
ATOM 745 C CA . ALA A 1 108 ? 2.535 9.599 -15.665 1.00 97.31 108 ALA A CA 1
ATOM 746 C C . ALA A 1 108 ? 3.521 8.434 -15.857 1.00 97.31 108 ALA A C 1
ATOM 748 O O . ALA A 1 108 ? 4.566 8.608 -16.484 1.00 97.31 108 ALA A O 1
ATOM 749 N N . PHE A 1 109 ? 3.191 7.233 -15.379 1.00 97.88 109 PHE A N 1
ATOM 750 C CA . PHE A 1 109 ? 4.029 6.047 -15.550 1.00 97.88 109 PHE A CA 1
ATOM 751 C C . PHE A 1 109 ? 4.188 5.667 -17.020 1.00 97.88 109 PHE A C 1
ATOM 753 O O . PHE A 1 109 ? 5.249 5.181 -17.405 1.00 97.88 109 PHE A O 1
ATOM 760 N N . TYR A 1 110 ? 3.172 5.893 -17.856 1.00 96.88 110 TYR A N 1
ATOM 761 C CA . TYR A 1 110 ? 3.212 5.514 -19.269 1.00 96.88 110 TYR A CA 1
ATOM 762 C C . TYR A 1 110 ? 4.337 6.224 -20.048 1.00 96.88 110 TYR A C 1
ATOM 764 O O . TYR A 1 110 ? 5.232 5.529 -20.538 1.00 96.88 110 TYR A O 1
ATOM 772 N N . PRO A 1 111 ? 4.386 7.573 -20.126 1.00 96.69 111 PRO A N 1
ATOM 773 C CA . PRO A 1 111 ? 5.460 8.267 -20.827 1.00 96.69 111 PRO A CA 1
ATOM 774 C C . PRO A 1 111 ? 6.829 7.958 -20.217 1.00 96.69 111 PRO A C 1
ATOM 776 O O . PRO A 1 111 ? 7.752 7.669 -20.972 1.00 96.69 111 PRO A O 1
ATOM 779 N N . VAL A 1 112 ? 6.953 7.905 -18.882 1.00 96.88 112 VAL A N 1
ATOM 780 C CA . VAL A 1 112 ? 8.214 7.543 -18.205 1.00 96.88 112 VAL A CA 1
ATOM 781 C C . VAL A 1 112 ? 8.713 6.171 -18.662 1.00 96.88 112 VAL A C 1
ATOM 783 O O . VAL A 1 112 ? 9.876 6.029 -19.027 1.00 96.88 112 VAL A O 1
ATOM 786 N N . THR A 1 113 ? 7.828 5.174 -18.704 1.00 96.19 113 THR A N 1
ATOM 787 C CA . THR A 1 113 ? 8.184 3.809 -19.113 1.00 96.19 113 THR A CA 1
ATOM 788 C C . THR A 1 113 ? 8.572 3.754 -20.589 1.00 96.19 113 THR A C 1
ATOM 790 O O . THR A 1 113 ? 9.595 3.170 -20.929 1.00 96.19 113 THR A O 1
ATOM 793 N N . THR A 1 114 ? 7.799 4.392 -21.474 1.00 94.94 114 THR A N 1
ATOM 794 C CA . THR A 1 114 ? 8.078 4.379 -22.923 1.00 94.94 114 THR A CA 1
ATOM 795 C C . THR A 1 114 ? 9.324 5.174 -23.318 1.00 94.94 114 THR A C 1
ATOM 797 O O . THR A 1 114 ? 10.006 4.795 -24.264 1.00 94.94 114 THR A O 1
ATOM 800 N N . MET A 1 115 ? 9.656 6.250 -22.595 1.00 94.31 115 MET A N 1
ATOM 801 C CA . MET A 1 115 ? 10.881 7.025 -22.822 1.00 94.31 115 MET A CA 1
ATOM 802 C C . MET A 1 115 ? 12.124 6.264 -22.364 1.00 94.31 115 MET A C 1
ATOM 804 O O . MET A 1 115 ? 13.175 6.371 -22.990 1.00 94.31 115 MET A O 1
ATOM 808 N N . LEU A 1 116 ? 12.007 5.511 -21.268 1.00 94.38 116 LEU A N 1
ATOM 809 C CA . LEU A 1 116 ? 13.120 4.766 -20.692 1.00 94.38 116 LEU A CA 1
ATOM 810 C C . LEU A 1 116 ? 13.368 3.429 -21.408 1.00 94.38 116 LEU A C 1
ATOM 812 O O . LEU A 1 116 ? 14.511 2.987 -21.500 1.00 94.38 116 LEU A O 1
ATOM 816 N N . PHE A 1 117 ? 12.310 2.815 -21.944 1.00 94.50 117 PHE A N 1
ATOM 817 C CA . PHE A 1 117 ? 12.351 1.545 -22.671 1.00 94.50 117 PHE A CA 1
ATOM 818 C C . PHE A 1 117 ? 11.661 1.670 -24.043 1.00 94.50 117 PHE A C 1
ATOM 820 O O . PHE A 1 117 ? 10.569 1.134 -24.237 1.00 94.50 117 PHE A O 1
ATOM 827 N N . PRO A 1 118 ? 12.259 2.393 -25.008 1.00 90.12 118 PRO A N 1
ATOM 828 C CA . PRO A 1 118 ? 11.663 2.577 -26.335 1.00 90.12 118 PRO A CA 1
ATOM 829 C C . PRO A 1 118 ? 11.604 1.273 -27.146 1.00 90.12 118 PRO A C 1
ATOM 831 O O . PRO A 1 118 ? 10.717 1.099 -27.980 1.00 90.12 118 PRO A O 1
ATOM 834 N N . GLU A 1 119 ? 12.523 0.346 -26.879 1.00 90.19 119 GLU A N 1
ATOM 835 C CA . GLU A 1 119 ? 12.577 -0.985 -27.479 1.00 90.19 119 GLU A CA 1
ATOM 836 C C . GLU A 1 119 ? 12.353 -2.065 -26.415 1.00 90.19 119 GLU A C 1
ATOM 838 O O . GLU A 1 119 ? 12.449 -1.812 -25.210 1.00 90.19 119 GLU A O 1
ATOM 843 N N . ALA A 1 120 ? 12.031 -3.283 -26.857 1.00 91.81 120 ALA A N 1
ATOM 844 C CA . ALA A 1 120 ? 11.858 -4.406 -25.945 1.00 91.81 120 ALA A CA 1
ATOM 845 C C . ALA A 1 120 ? 13.172 -4.723 -25.218 1.00 91.81 120 ALA A C 1
ATOM 847 O O . ALA A 1 120 ? 14.236 -4.797 -25.833 1.00 91.81 120 ALA A O 1
ATOM 848 N N . VAL A 1 121 ? 13.080 -4.947 -23.909 1.00 92.88 121 VAL A N 1
ATOM 849 C CA . VAL A 1 121 ? 14.223 -5.290 -23.063 1.00 92.88 121 VAL A CA 1
ATOM 850 C C . VAL A 1 121 ? 14.227 -6.772 -22.741 1.00 92.88 121 VAL A C 1
ATOM 852 O O . VAL A 1 121 ? 13.193 -7.369 -22.454 1.00 92.88 121 VAL A O 1
ATOM 855 N N . GLU A 1 122 ? 15.409 -7.374 -22.765 1.00 92.94 122 GLU A N 1
ATOM 856 C CA . GLU A 1 122 ? 15.582 -8.776 -22.396 1.00 92.94 122 GLU A CA 1
ATOM 857 C C . GLU A 1 122 ? 15.591 -8.930 -20.874 1.00 92.94 122 GLU A C 1
ATOM 859 O O . GLU A 1 122 ? 16.467 -8.388 -20.192 1.00 92.94 122 GLU A O 1
ATOM 864 N N . ILE A 1 123 ? 14.632 -9.697 -20.349 1.00 93.25 123 ILE A N 1
ATOM 865 C CA . ILE A 1 123 ? 14.549 -10.055 -18.931 1.00 93.25 123 ILE A CA 1
ATOM 866 C C . ILE A 1 123 ? 14.929 -11.527 -18.759 1.00 93.25 123 ILE A C 1
ATOM 868 O O . ILE A 1 123 ? 14.307 -12.431 -19.328 1.00 93.25 123 ILE A O 1
ATOM 872 N N . SER A 1 124 ? 15.945 -11.778 -17.935 1.00 89.31 124 SER A N 1
ATOM 873 C CA . SER A 1 124 ? 16.430 -13.118 -17.604 1.00 89.31 124 SER A CA 1
ATOM 874 C C . SER A 1 124 ? 15.300 -14.016 -17.089 1.00 89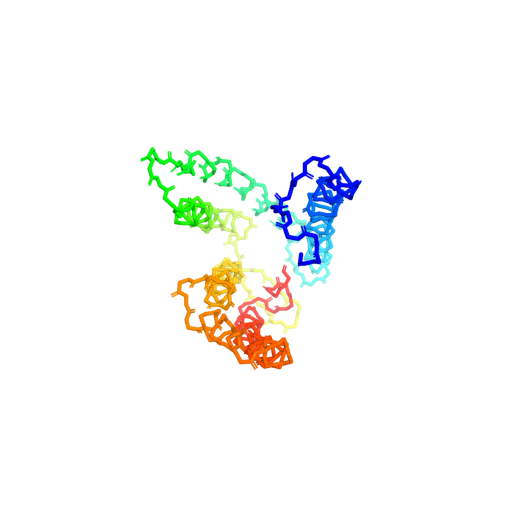.31 124 SER A C 1
ATOM 876 O O . SER A 1 124 ? 14.597 -13.669 -16.143 1.00 89.31 124 SER A O 1
ATOM 878 N N . GLY A 1 125 ? 15.134 -15.187 -17.711 1.00 83.81 125 GLY A N 1
ATOM 879 C CA . GLY A 1 125 ? 14.086 -16.154 -17.362 1.00 83.81 125 GLY A CA 1
ATOM 880 C C . GLY A 1 125 ? 12.711 -15.871 -17.979 1.00 83.81 125 GLY A C 1
ATOM 881 O O . GLY A 1 125 ? 11.773 -16.613 -17.701 1.00 83.81 125 GLY A O 1
ATOM 882 N N . LYS A 1 126 ? 12.585 -14.836 -18.820 1.00 88.50 126 LYS A N 1
ATOM 883 C CA . LYS A 1 126 ? 11.326 -14.469 -19.478 1.00 88.50 126 LYS A CA 1
ATOM 884 C C . LYS A 1 126 ? 11.455 -14.192 -20.977 1.00 88.50 126 LYS A C 1
ATOM 886 O O . LYS A 1 126 ? 10.578 -14.600 -21.733 1.00 88.50 126 LYS A O 1
ATOM 891 N N . GLY A 1 127 ? 12.535 -13.536 -21.397 1.00 89.25 127 GLY A N 1
ATOM 892 C CA . GLY A 1 127 ? 12.746 -13.105 -22.781 1.00 89.25 127 GLY A CA 1
ATOM 893 C C . GLY A 1 127 ? 12.412 -11.622 -22.996 1.00 89.25 127 GLY A C 1
ATOM 894 O O . GLY A 1 127 ? 12.411 -10.854 -22.026 1.00 89.25 127 GLY A O 1
ATOM 895 N N . PRO A 1 128 ? 12.126 -11.202 -24.242 1.00 92.00 128 PRO A N 1
ATOM 896 C CA . PRO A 1 128 ? 11.916 -9.800 -24.576 1.00 92.00 128 PRO A CA 1
ATOM 897 C C . PRO A 1 128 ? 10.575 -9.292 -24.038 1.00 92.00 128 PRO A C 1
ATOM 899 O O . PRO A 1 128 ? 9.511 -9.846 -24.318 1.00 92.00 128 PRO A O 1
ATOM 902 N N . VAL A 1 129 ? 10.626 -8.197 -23.285 1.00 93.75 129 VAL A N 1
ATOM 903 C CA . VAL A 1 129 ? 9.472 -7.539 -22.669 1.00 93.75 129 VAL A CA 1
ATOM 904 C C . VAL A 1 129 ? 9.398 -6.097 -23.159 1.00 93.75 129 VAL A C 1
ATOM 906 O O . VAL A 1 129 ? 10.357 -5.338 -23.051 1.00 93.75 129 VAL A O 1
ATOM 909 N N . GLY A 1 130 ? 8.251 -5.709 -23.714 1.00 93.69 130 GLY A N 1
ATOM 910 C CA . GLY A 1 130 ? 8.011 -4.334 -24.156 1.00 93.69 130 GLY A CA 1
ATOM 911 C C . GLY A 1 130 ? 7.606 -3.399 -23.012 1.00 93.69 130 GLY A C 1
ATOM 912 O O . GLY A 1 130 ? 7.086 -3.842 -21.985 1.00 93.69 130 GLY A O 1
ATOM 913 N N . ALA A 1 131 ? 7.738 -2.087 -23.232 1.00 94.00 131 ALA A N 1
ATOM 914 C CA . ALA A 1 131 ? 7.330 -1.048 -22.279 1.00 94.00 131 ALA A CA 1
ATOM 915 C C . ALA A 1 131 ? 5.883 -1.191 -21.782 1.00 94.00 131 ALA A C 1
ATOM 917 O O . ALA A 1 131 ? 5.602 -0.918 -20.619 1.00 94.00 131 ALA A O 1
ATOM 918 N N . MET A 1 132 ? 4.968 -1.667 -22.634 1.00 95.62 132 MET A N 1
ATOM 919 C CA . MET A 1 132 ? 3.570 -1.865 -22.245 1.00 95.62 132 MET A CA 1
ATOM 920 C C . MET A 1 132 ? 3.423 -2.894 -21.118 1.00 95.62 132 MET A C 1
ATOM 922 O O . MET A 1 132 ? 2.625 -2.701 -20.209 1.00 95.62 132 MET A O 1
ATOM 926 N N . ALA A 1 133 ? 4.208 -3.971 -21.139 1.00 95.81 133 ALA A N 1
ATOM 927 C CA . ALA A 1 133 ? 4.156 -4.999 -20.105 1.00 95.81 133 ALA A CA 1
ATOM 928 C C . ALA A 1 133 ? 4.778 -4.522 -18.779 1.00 95.81 133 ALA A C 1
ATOM 930 O O . ALA A 1 133 ? 4.277 -4.871 -17.710 1.00 95.81 133 ALA A O 1
ATOM 931 N N . LEU A 1 134 ? 5.808 -3.670 -18.834 1.00 95.44 134 LEU A N 1
ATOM 932 C CA . LEU A 1 134 ? 6.372 -3.009 -17.650 1.00 95.44 134 LEU A CA 1
ATOM 933 C C . LEU A 1 134 ? 5.368 -2.025 -17.034 1.00 95.44 134 LEU A C 1
ATOM 935 O O . LEU A 1 134 ? 5.087 -2.092 -15.840 1.00 95.44 134 LEU A O 1
ATOM 939 N N . TRP A 1 135 ? 4.741 -1.187 -17.864 1.00 97.19 135 TRP A N 1
ATOM 940 C CA . TRP A 1 135 ? 3.707 -0.254 -17.418 1.00 97.19 135 TRP A CA 1
ATOM 941 C C . TRP A 1 135 ? 2.490 -0.978 -16.827 1.00 97.19 135 TRP A C 1
ATOM 943 O O . TRP A 1 135 ? 1.997 -0.592 -15.768 1.00 97.19 135 TRP A O 1
ATOM 953 N N . LEU A 1 136 ? 2.036 -2.065 -17.463 1.00 97.44 136 LEU A N 1
ATOM 954 C CA . LEU A 1 136 ? 0.951 -2.892 -16.933 1.00 97.44 136 LEU A CA 1
ATOM 955 C C . LEU A 1 136 ? 1.331 -3.557 -15.604 1.00 97.44 136 LEU A C 1
ATOM 957 O O . LEU A 1 136 ? 0.470 -3.666 -14.738 1.00 97.44 136 LEU A O 1
ATOM 961 N N . SER A 1 137 ? 2.592 -3.957 -15.405 1.00 96.94 137 SER A N 1
ATOM 962 C CA . SER A 1 137 ? 3.055 -4.496 -14.113 1.00 96.94 137 SER A CA 1
ATOM 963 C C . SER A 1 137 ? 2.931 -3.448 -13.000 1.00 96.94 137 SER A C 1
ATOM 965 O O . SER A 1 137 ? 2.331 -3.720 -11.962 1.00 96.94 137 SER A O 1
ATOM 967 N N . ALA A 1 138 ? 3.365 -2.209 -13.256 1.00 96.25 138 ALA A N 1
ATOM 968 C CA . ALA A 1 138 ? 3.182 -1.103 -12.314 1.00 96.25 138 ALA A CA 1
ATOM 969 C C . ALA A 1 138 ? 1.691 -0.787 -12.063 1.00 96.25 138 ALA A C 1
ATOM 971 O O . ALA A 1 138 ? 1.278 -0.516 -10.933 1.00 96.25 138 ALA A O 1
ATOM 972 N N . ALA A 1 139 ? 0.856 -0.870 -13.105 1.00 97.50 139 ALA A N 1
ATOM 973 C CA . ALA A 1 139 ? -0.587 -0.687 -12.989 1.00 97.50 139 ALA A CA 1
ATOM 974 C C . ALA A 1 139 ? -1.247 -1.765 -12.113 1.00 97.50 139 ALA A C 1
ATOM 976 O O . ALA A 1 139 ? -2.134 -1.443 -11.324 1.00 97.50 139 ALA A O 1
ATOM 977 N N . VAL A 1 140 ? -0.799 -3.024 -12.202 1.00 98.12 140 VAL A N 1
ATOM 978 C CA . VAL A 1 140 ? -1.269 -4.118 -11.336 1.00 98.12 140 VAL A CA 1
ATOM 979 C C . VAL A 1 140 ? -1.029 -3.784 -9.863 1.00 98.12 140 VAL A C 1
ATOM 981 O O . VAL A 1 140 ? -1.937 -3.971 -9.055 1.00 98.12 140 VAL A O 1
ATOM 984 N N . GLY A 1 141 ? 0.135 -3.224 -9.518 1.00 96.56 141 GLY A N 1
ATOM 985 C CA . GLY A 1 141 ? 0.428 -2.756 -8.159 1.00 96.56 141 GLY A CA 1
ATOM 986 C C . GLY A 1 141 ? -0.539 -1.665 -7.682 1.00 96.56 141 GLY A C 1
ATOM 987 O O . GLY A 1 141 ? -1.104 -1.769 -6.596 1.00 96.56 141 GLY A O 1
ATOM 988 N N . LEU A 1 142 ? -0.817 -0.656 -8.517 1.00 96.25 142 LEU A N 1
ATOM 989 C CA . LEU A 1 142 ? -1.787 0.399 -8.183 1.00 96.25 142 LEU A CA 1
ATOM 990 C C . LEU A 1 142 ? -3.213 -0.143 -8.001 1.00 96.25 142 LEU A C 1
ATOM 992 O O . LEU A 1 142 ? -3.922 0.268 -7.079 1.00 96.25 142 LEU A O 1
ATOM 996 N N . VAL A 1 143 ? -3.633 -1.079 -8.856 1.00 97.31 143 VAL A N 1
ATOM 997 C CA . VAL A 1 143 ? -4.942 -1.739 -8.749 1.00 97.31 143 VAL A CA 1
ATOM 998 C C . VAL A 1 143 ? -5.027 -2.581 -7.477 1.00 97.31 143 VAL A C 1
ATOM 1000 O O . VAL A 1 143 ? -6.047 -2.528 -6.789 1.00 97.31 143 VAL A O 1
ATOM 1003 N N . LEU A 1 144 ? -3.963 -3.313 -7.130 1.00 97.62 144 LEU A N 1
ATOM 1004 C CA . LEU A 1 144 ? -3.884 -4.058 -5.877 1.00 97.62 144 LEU A CA 1
ATOM 1005 C C . LEU A 1 144 ? -4.047 -3.119 -4.678 1.00 97.62 144 LEU A C 1
ATOM 1007 O O . LEU A 1 144 ? -4.885 -3.384 -3.822 1.00 97.62 144 LEU A O 1
ATOM 1011 N N . THR A 1 145 ? -3.320 -2.001 -4.640 1.00 95.50 145 THR A N 1
ATOM 1012 C CA . THR A 1 145 ? -3.440 -1.009 -3.562 1.00 95.50 145 THR A CA 1
ATOM 1013 C C . THR A 1 145 ? -4.872 -0.492 -3.429 1.00 95.50 145 THR A C 1
ATOM 1015 O O . THR A 1 145 ? -5.420 -0.472 -2.328 1.00 95.50 145 THR A O 1
ATOM 1018 N N . ALA A 1 146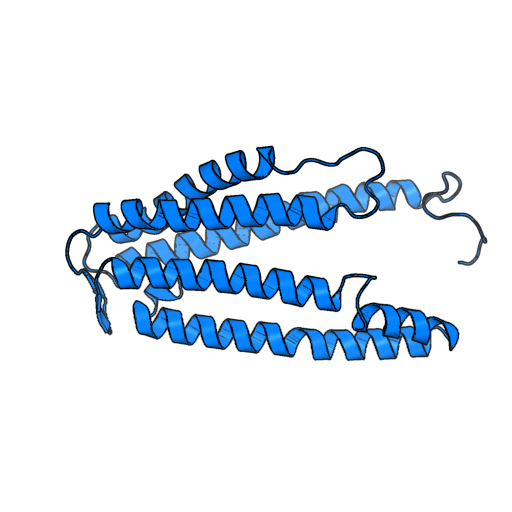 ? -5.524 -0.139 -4.541 1.00 95.62 146 ALA A N 1
ATOM 1019 C CA . ALA A 1 146 ? -6.918 0.302 -4.522 1.00 95.62 146 ALA A CA 1
ATOM 1020 C C . ALA A 1 146 ? -7.870 -0.789 -3.992 1.00 95.62 146 ALA A C 1
ATOM 1022 O O . ALA A 1 146 ? -8.763 -0.498 -3.192 1.00 95.62 146 ALA A O 1
ATOM 1023 N N . ALA A 1 147 ? -7.660 -2.046 -4.392 1.00 96.81 147 ALA A N 1
ATOM 1024 C CA . ALA A 1 147 ? -8.437 -3.178 -3.901 1.00 96.81 147 ALA A CA 1
ATOM 1025 C C . ALA A 1 147 ? -8.239 -3.394 -2.392 1.00 96.81 147 ALA A C 1
ATOM 1027 O O . ALA A 1 147 ? -9.221 -3.561 -1.670 1.00 96.81 147 ALA A O 1
ATOM 1028 N N . LEU A 1 148 ? -6.998 -3.338 -1.900 1.00 96.62 148 LEU A N 1
ATOM 1029 C CA . LEU A 1 148 ? -6.685 -3.499 -0.478 1.00 96.62 148 LEU A CA 1
ATOM 1030 C C . LEU A 1 148 ? -7.300 -2.388 0.375 1.00 96.62 148 LEU A C 1
ATOM 1032 O O . LEU A 1 148 ? -7.869 -2.685 1.424 1.00 96.62 148 LEU A O 1
ATOM 1036 N N . VAL A 1 149 ? -7.263 -1.135 -0.087 1.00 95.06 149 VAL A N 1
ATOM 1037 C CA . VAL A 1 149 ? -7.927 -0.013 0.598 1.00 95.06 149 VAL A CA 1
ATOM 1038 C C . VAL A 1 149 ? -9.434 -0.250 0.683 1.00 95.06 149 VAL A C 1
ATOM 1040 O O . VAL A 1 149 ? -10.019 -0.110 1.756 1.00 95.06 149 VAL A O 1
ATOM 1043 N N . TRP A 1 150 ? -10.065 -0.666 -0.418 1.00 94.19 150 TRP A N 1
ATOM 1044 C CA . TRP A 1 150 ? -11.506 -0.918 -0.447 1.00 94.19 150 TRP A CA 1
ATOM 1045 C C . TRP A 1 150 ? -11.928 -2.085 0.455 1.00 94.19 150 TRP A C 1
ATOM 1047 O O . TRP A 1 150 ? -12.907 -1.978 1.196 1.00 94.19 150 TRP A O 1
ATOM 1057 N N . ILE A 1 151 ? -11.178 -3.189 0.425 1.00 96.25 151 ILE A N 1
ATOM 1058 C CA . ILE A 1 151 ? -11.429 -4.346 1.288 1.00 96.25 151 ILE A CA 1
ATOM 1059 C C . ILE A 1 151 ? -11.249 -3.958 2.758 1.00 96.25 151 ILE A C 1
ATOM 1061 O O . ILE A 1 151 ? -12.101 -4.291 3.579 1.00 96.25 151 ILE A O 1
ATOM 1065 N N . THR A 1 152 ? -10.173 -3.242 3.089 1.00 95.56 152 THR A N 1
ATOM 1066 C CA . THR A 1 152 ? -9.894 -2.814 4.467 1.00 95.56 152 THR A CA 1
ATOM 1067 C C . THR A 1 152 ? -11.038 -1.959 4.998 1.00 95.56 152 THR A C 1
ATOM 1069 O O . THR A 1 152 ? -11.606 -2.296 6.032 1.00 95.56 152 THR A O 1
ATOM 1072 N N . GLU A 1 153 ? -11.473 -0.954 4.234 1.00 93.25 153 GLU A N 1
ATOM 1073 C CA . GLU A 1 153 ? -12.606 -0.089 4.584 1.00 93.25 153 GLU A CA 1
ATOM 1074 C C . GLU A 1 153 ? -13.901 -0.876 4.837 1.00 93.25 153 GLU A C 1
ATOM 1076 O O . GLU A 1 153 ? -14.645 -0.571 5.766 1.00 93.25 153 GLU A O 1
ATOM 1081 N N . TYR A 1 154 ? -14.180 -1.925 4.057 1.00 95.38 154 TYR A N 1
ATOM 1082 C CA . TYR A 1 154 ? -15.357 -2.768 4.285 1.00 95.38 154 TYR A CA 1
ATOM 1083 C C . TYR A 1 154 ? -15.321 -3.493 5.643 1.00 95.38 154 TYR A C 1
ATOM 1085 O O . TYR A 1 154 ? -16.366 -3.701 6.266 1.00 95.38 154 TYR A O 1
ATOM 1093 N N . TYR A 1 155 ? -14.133 -3.894 6.098 1.00 96.94 155 TYR A N 1
ATOM 1094 C CA . TYR A 1 155 ? -13.952 -4.621 7.355 1.00 96.94 155 TYR A CA 1
ATOM 1095 C C . TYR A 1 155 ? -13.708 -3.713 8.568 1.00 96.94 155 TYR A C 1
ATOM 1097 O O . TYR A 1 155 ? -13.896 -4.185 9.689 1.00 96.94 155 TYR A O 1
ATOM 1105 N N . THR A 1 156 ? -13.350 -2.440 8.370 1.00 95.56 156 THR A N 1
ATOM 1106 C CA . THR A 1 156 ? -13.049 -1.483 9.454 1.00 95.56 156 THR A CA 1
ATOM 1107 C C . THR A 1 156 ? -14.038 -0.317 9.561 1.00 95.56 156 THR A C 1
ATOM 1109 O O . THR A 1 156 ? -14.140 0.296 10.622 1.00 95.56 156 THR A O 1
ATOM 1112 N N . GLY A 1 157 ? -14.821 -0.026 8.518 1.00 92.94 157 GLY A N 1
ATOM 1113 C CA . GLY A 1 157 ? -15.797 1.064 8.512 1.00 92.94 157 GLY A CA 1
ATOM 1114 C C . GLY A 1 157 ? -17.071 0.746 9.304 1.00 92.94 157 GLY A C 1
ATOM 1115 O O . GLY A 1 157 ? -17.717 -0.287 9.104 1.00 92.94 157 GLY A O 1
ATOM 1116 N N . THR A 1 158 ? -17.495 1.676 10.164 1.00 92.44 158 THR A N 1
ATOM 1117 C CA . THR A 1 158 ? -18.676 1.537 11.046 1.00 92.44 158 THR A CA 1
ATOM 1118 C C . THR A 1 158 ? -20.004 1.450 10.286 1.00 92.44 158 THR A C 1
ATOM 1120 O O . THR A 1 158 ? -21.004 0.939 10.796 1.00 92.44 158 THR A O 1
ATOM 1123 N N . GLN A 1 159 ? -20.021 1.902 9.034 1.00 90.75 159 GLN A N 1
ATOM 1124 C CA . GLN A 1 159 ? -21.167 1.816 8.136 1.00 90.75 159 GLN A CA 1
ATOM 1125 C C . GLN A 1 159 ? -21.394 0.414 7.544 1.00 90.75 159 GLN A C 1
ATOM 1127 O O . GLN A 1 159 ? -22.453 0.174 6.959 1.00 90.75 159 GLN A O 1
ATOM 1132 N N . TYR A 1 160 ? -20.440 -0.513 7.681 1.00 95.25 160 TYR A N 1
ATOM 1133 C CA . TYR A 1 160 ? -20.523 -1.840 7.073 1.00 95.25 160 TYR A CA 1
ATOM 1134 C C . TYR A 1 160 ? -20.900 -2.941 8.065 1.00 95.25 160 TYR A C 1
ATOM 1136 O O . TYR A 1 160 ? -20.674 -2.865 9.274 1.00 95.25 160 TYR A O 1
ATOM 1144 N N . LYS A 1 161 ? -21.458 -4.023 7.509 1.00 96.69 161 LYS A N 1
ATOM 1145 C CA . LYS A 1 161 ? -21.951 -5.181 8.266 1.00 96.69 161 LYS A CA 1
ATOM 1146 C C . LYS A 1 161 ? -20.912 -5.821 9.200 1.00 96.69 161 LYS A C 1
ATOM 1148 O O . LYS A 1 161 ? -21.330 -6.202 10.290 1.00 96.69 161 LYS A O 1
ATOM 1153 N N . PRO A 1 162 ? -19.618 -5.978 8.838 1.00 97.25 162 PRO A N 1
ATOM 1154 C CA . PRO A 1 162 ? -18.642 -6.597 9.737 1.00 97.25 162 PRO A CA 1
ATOM 1155 C C . PRO A 1 162 ? -18.519 -5.859 11.073 1.00 97.25 162 PRO A C 1
ATOM 1157 O O . PRO A 1 162 ? -18.657 -6.480 12.123 1.00 97.25 162 PRO A O 1
ATOM 1160 N N . VAL A 1 163 ? -18.365 -4.533 11.041 1.00 97.00 163 VAL A N 1
ATOM 1161 C CA . VAL A 1 163 ? -18.230 -3.716 12.256 1.00 97.00 163 VAL A CA 1
ATOM 1162 C C . VAL A 1 163 ? -19.555 -3.615 13.009 1.00 97.00 163 VAL A C 1
ATOM 1164 O O . VAL A 1 163 ? -19.582 -3.764 14.228 1.00 97.00 163 VAL A O 1
ATOM 1167 N N . GLN A 1 164 ? -20.678 -3.456 12.299 1.00 97.31 164 GLN A N 1
ATOM 1168 C CA . GLN A 1 164 ? -22.013 -3.452 12.916 1.00 97.31 164 GLN A CA 1
ATOM 1169 C C . GLN A 1 164 ? -22.326 -4.767 13.636 1.00 97.31 164 GLN A C 1
ATOM 1171 O O . GLN A 1 164 ? -22.957 -4.760 14.690 1.00 97.31 164 GLN A O 1
ATOM 1176 N N . HIS A 1 165 ? -21.870 -5.899 13.096 1.00 96.50 165 HIS A N 1
ATOM 1177 C CA . HIS A 1 165 ? -22.029 -7.201 13.732 1.00 96.50 165 HIS A CA 1
ATOM 1178 C C . HIS A 1 165 ? -21.237 -7.299 15.043 1.00 96.50 165 HIS A C 1
ATOM 1180 O O . HIS A 1 165 ? -21.784 -7.757 16.043 1.00 96.50 165 HIS A O 1
ATOM 1186 N N . VAL A 1 166 ? -19.987 -6.824 15.061 1.00 97.31 166 VAL A N 1
ATOM 1187 C CA . VAL A 1 166 ? -19.153 -6.775 16.276 1.00 97.31 166 VAL A CA 1
ATOM 1188 C C . VAL A 1 166 ? -19.768 -5.832 17.320 1.00 97.31 166 VAL A C 1
ATOM 1190 O O . VAL A 1 166 ? -19.912 -6.199 18.488 1.00 97.31 166 VAL A O 1
ATOM 1193 N N . ALA A 1 167 ? -20.250 -4.662 16.893 1.00 96.88 167 ALA A N 1
ATOM 1194 C CA . ALA A 1 167 ? -20.970 -3.734 17.762 1.00 96.88 167 ALA A CA 1
ATOM 1195 C C . ALA A 1 167 ? -22.245 -4.366 18.351 1.00 96.88 167 ALA A C 1
ATOM 1197 O O . ALA A 1 167 ? -22.489 -4.268 19.552 1.00 96.88 167 ALA A O 1
ATOM 1198 N N . GLN A 1 168 ? -23.028 -5.094 17.548 1.00 96.62 168 GLN A N 1
ATOM 1199 C CA . GLN A 1 168 ? -24.206 -5.813 18.040 1.00 96.62 168 GLN A CA 1
ATOM 1200 C C . GLN A 1 168 ? -23.821 -6.923 19.028 1.00 96.62 168 GLN A C 1
ATOM 1202 O O . GLN A 1 168 ? -24.489 -7.086 20.049 1.00 96.62 168 GLN A O 1
ATOM 1207 N N . ALA A 1 169 ? -22.734 -7.656 18.780 1.00 96.25 169 ALA A N 1
ATOM 1208 C CA . ALA A 1 169 ? -22.220 -8.679 19.692 1.00 96.25 169 ALA A CA 1
ATOM 1209 C C . ALA A 1 169 ? -21.746 -8.105 21.040 1.00 96.25 169 ALA A C 1
ATOM 1211 O O . ALA A 1 169 ? -21.681 -8.834 22.031 1.00 96.25 169 ALA A O 1
ATOM 1212 N N . SER A 1 170 ? -21.471 -6.799 21.119 1.00 95.25 170 SER A N 1
ATOM 1213 C CA . SER A 1 170 ? -21.183 -6.125 22.392 1.00 95.25 170 SER A CA 1
ATOM 1214 C C . SER A 1 170 ? -22.409 -6.035 23.308 1.00 95.25 170 SER A C 1
ATOM 1216 O O . SER A 1 170 ? -22.253 -5.956 24.524 1.00 95.25 170 SER A O 1
ATOM 1218 N N . THR A 1 171 ? -23.632 -6.124 22.765 1.00 96.69 171 THR A N 1
ATOM 1219 C CA . THR A 1 171 ? -24.875 -6.107 23.566 1.00 96.69 171 THR A CA 1
ATOM 1220 C C . THR A 1 171 ? -25.093 -7.387 24.374 1.00 96.69 171 THR A C 1
ATOM 1222 O O . THR A 1 171 ? -25.841 -7.379 25.348 1.00 96.69 171 THR A O 1
ATOM 1225 N N . THR A 1 172 ? -24.419 -8.481 24.006 1.00 95.00 172 THR A N 1
ATOM 1226 C CA . THR A 1 172 ? -24.506 -9.782 24.689 1.00 95.00 172 THR A CA 1
ATOM 1227 C C . THR A 1 172 ? -23.329 -10.052 25.631 1.00 95.00 172 THR A C 1
ATOM 1229 O O . THR A 1 172 ? -23.278 -11.111 26.253 1.00 95.00 172 THR A O 1
ATOM 1232 N N . GLY A 1 173 ? -22.398 -9.100 25.766 1.00 95.19 173 GLY A N 1
ATOM 1233 C CA . GLY A 1 173 ? -21.267 -9.162 26.692 1.00 95.19 173 GLY A CA 1
ATOM 1234 C C . GLY A 1 173 ? -19.893 -9.012 26.029 1.00 95.19 173 GLY A C 1
ATOM 1235 O O . GLY A 1 173 ? -19.733 -9.046 24.810 1.00 95.19 173 GLY A O 1
ATOM 1236 N N . HIS A 1 174 ? -18.858 -8.859 26.859 1.00 95.31 174 HIS A N 1
ATOM 1237 C CA . HIS A 1 174 ? -17.484 -8.645 26.387 1.00 95.31 174 HIS A CA 1
ATOM 1238 C C . HIS A 1 174 ? -16.906 -9.864 25.656 1.00 95.31 174 HIS A C 1
ATOM 1240 O O . HIS A 1 174 ? -16.220 -9.711 24.648 1.00 95.31 174 HIS A O 1
ATOM 1246 N N . ALA A 1 175 ? -17.213 -11.079 26.126 1.00 97.25 175 ALA A N 1
ATOM 1247 C CA . ALA A 1 175 ? -16.720 -12.309 25.509 1.00 97.25 175 ALA A CA 1
ATOM 1248 C C . ALA A 1 175 ? -17.227 -12.465 24.067 1.00 97.25 175 ALA A C 1
ATOM 1250 O O . ALA A 1 175 ? -16.453 -12.786 23.169 1.00 97.25 175 ALA A O 1
ATOM 1251 N N . THR A 1 176 ? -18.507 -12.176 23.821 1.00 96.38 176 THR A N 1
ATOM 1252 C CA . THR A 1 176 ? -19.094 -12.243 22.477 1.00 96.38 176 THR A CA 1
ATOM 1253 C C . THR A 1 176 ? -18.529 -11.176 21.549 1.00 96.38 176 THR A C 1
ATOM 1255 O O . THR A 1 176 ? -18.308 -11.473 20.378 1.00 96.38 176 THR A O 1
ATOM 1258 N N . ASN A 1 177 ? -18.213 -9.981 22.060 1.00 96.44 177 ASN A N 1
ATOM 1259 C CA . ASN A 1 177 ? -17.506 -8.957 21.289 1.00 96.44 177 ASN A CA 1
ATOM 1260 C C . ASN A 1 177 ? -16.124 -9.443 20.822 1.00 96.44 177 ASN A C 1
ATOM 1262 O O . ASN A 1 177 ? -15.808 -9.355 19.639 1.00 96.44 177 ASN A O 1
ATOM 1266 N N . ILE A 1 178 ? -15.324 -10.011 21.731 1.00 97.19 178 ILE A N 1
ATOM 1267 C CA . ILE A 1 178 ? -13.983 -10.526 21.408 1.00 97.19 178 ILE A CA 1
ATOM 1268 C C . ILE A 1 178 ? -14.072 -11.666 20.386 1.00 97.19 178 ILE A C 1
ATOM 1270 O O . ILE A 1 178 ? -13.352 -11.658 19.388 1.00 97.19 178 ILE A O 1
ATOM 1274 N N . ILE A 1 179 ? -14.982 -12.624 20.597 1.00 97.31 179 ILE A N 1
ATOM 1275 C CA . ILE A 1 179 ? -15.181 -13.759 19.684 1.00 97.31 179 ILE A CA 1
ATOM 1276 C C . ILE A 1 179 ? -15.599 -13.268 18.293 1.00 97.31 179 ILE A C 1
ATOM 1278 O O . ILE A 1 179 ? -15.026 -13.701 17.292 1.00 97.31 179 ILE A O 1
ATOM 1282 N N . ALA A 1 180 ? -16.566 -12.348 18.216 1.00 96.94 180 ALA A N 1
ATOM 1283 C CA . ALA A 1 180 ? -17.013 -11.779 16.949 1.00 96.94 180 ALA A CA 1
ATOM 1284 C C . ALA A 1 180 ? -15.884 -11.007 16.249 1.00 96.94 180 ALA A C 1
ATOM 1286 O O . ALA A 1 180 ? -15.670 -11.196 15.053 1.00 96.94 180 ALA A O 1
ATOM 1287 N N . GLY A 1 181 ? -15.129 -10.189 16.988 1.00 97.00 181 GLY A N 1
ATOM 1288 C CA . GLY A 1 181 ? -13.998 -9.423 16.463 1.00 97.00 181 GLY A CA 1
ATOM 1289 C C . GLY A 1 181 ? -12.910 -10.313 15.859 1.00 97.00 181 GLY A C 1
ATOM 1290 O O . GLY A 1 181 ? -12.506 -10.093 14.718 1.00 97.00 181 GLY A O 1
ATOM 1291 N N . ILE A 1 182 ? -12.497 -11.369 16.569 1.00 97.44 182 ILE A N 1
ATOM 1292 C CA . ILE A 1 182 ? -11.512 -12.343 16.063 1.00 97.44 182 ILE A CA 1
ATOM 1293 C C . ILE A 1 182 ? -12.066 -13.112 14.855 1.00 97.44 182 ILE A C 1
ATOM 1295 O O . ILE A 1 182 ? -11.357 -13.337 13.876 1.00 97.44 182 ILE A O 1
ATOM 1299 N N . GLY A 1 183 ? -13.347 -13.488 14.878 1.00 97.19 183 GLY A N 1
ATOM 1300 C CA . GLY A 1 183 ? -13.983 -14.142 13.734 1.00 97.19 183 GLY A CA 1
ATOM 1301 C C . GLY A 1 183 ? -13.968 -13.265 12.476 1.00 97.19 183 GLY A C 1
ATOM 1302 O O . GLY A 1 183 ? -13.684 -13.748 11.377 1.00 97.19 183 GLY A O 1
ATOM 1303 N N . ILE A 1 184 ? -14.227 -11.963 12.627 1.00 97.25 184 ILE A N 1
ATOM 1304 C CA . ILE A 1 184 ? -14.150 -10.997 11.528 1.00 97.25 184 ILE A CA 1
ATOM 1305 C C . ILE A 1 184 ? -12.701 -10.776 11.071 1.00 97.25 184 ILE A C 1
ATOM 1307 O O . ILE A 1 184 ? -12.480 -10.730 9.860 1.00 97.25 184 ILE A O 1
ATOM 1311 N N . SER A 1 185 ? -11.718 -10.708 11.976 1.00 95.62 185 SER A N 1
ATOM 1312 C CA . SER A 1 185 ? -10.305 -10.527 11.601 1.00 95.62 185 SER A CA 1
ATOM 1313 C C . SER A 1 185 ? -9.737 -11.728 10.837 1.00 95.62 185 SER A C 1
ATOM 1315 O O . SER A 1 185 ? -9.050 -11.555 9.836 1.00 95.62 185 SER A O 1
ATOM 1317 N N . MET A 1 186 ? -10.094 -12.958 11.219 1.00 96.06 186 MET A N 1
ATOM 1318 C CA . MET A 1 186 ? -9.718 -14.155 10.455 1.00 96.06 186 MET A CA 1
ATOM 1319 C C . MET A 1 186 ? -10.352 -14.169 9.059 1.00 96.06 186 MET A C 1
ATOM 1321 O O . MET A 1 186 ? -9.756 -14.665 8.107 1.00 96.06 186 MET A O 1
ATOM 1325 N N . LYS A 1 187 ? -11.560 -13.611 8.917 1.00 95.19 187 LYS A N 1
ATOM 1326 C CA . LYS A 1 187 ? -12.251 -13.513 7.626 1.00 95.19 187 LYS A CA 1
ATOM 1327 C C . LYS A 1 187 ? -11.693 -12.394 6.744 1.00 95.19 187 LYS A C 1
ATOM 1329 O O . LYS A 1 187 ? -11.736 -12.524 5.520 1.00 95.19 187 LYS A O 1
ATOM 1334 N N . SER A 1 188 ? -11.219 -11.293 7.328 1.00 96.12 188 SER A N 1
ATOM 1335 C CA . SER A 1 188 ? -10.792 -10.110 6.573 1.00 96.12 188 SER A CA 1
ATOM 1336 C C . SER A 1 188 ? -9.521 -10.343 5.7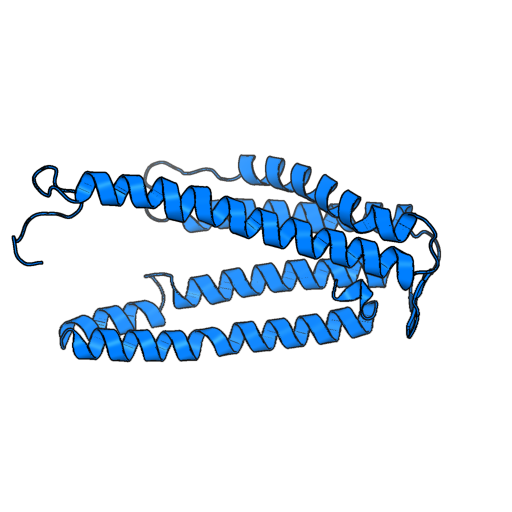60 1.00 96.12 188 SER A C 1
ATOM 1338 O O . SER A 1 188 ? -9.333 -9.670 4.754 1.00 96.12 188 SER A O 1
ATOM 1340 N N . THR A 1 189 ? -8.693 -11.328 6.123 1.00 95.88 189 THR A N 1
ATOM 1341 C CA . THR A 1 189 ? -7.437 -11.654 5.425 1.00 95.88 189 THR A CA 1
ATOM 1342 C C . THR A 1 189 ? -7.627 -12.473 4.146 1.00 95.88 189 THR A C 1
ATOM 1344 O O . THR A 1 189 ? -6.755 -12.455 3.278 1.00 95.88 189 THR A O 1
ATOM 1347 N N . ALA A 1 190 ? -8.774 -13.139 3.970 1.00 96.25 190 ALA A N 1
ATOM 1348 C CA . ALA A 1 190 ? -9.008 -14.022 2.827 1.00 96.25 190 ALA A CA 1
ATOM 1349 C C . ALA A 1 190 ? -8.970 -13.275 1.482 1.00 96.25 190 ALA A C 1
ATOM 1351 O O . ALA A 1 190 ? -8.282 -13.696 0.553 1.00 96.25 190 ALA A O 1
ATOM 1352 N N . TRP A 1 191 ? -9.679 -12.146 1.374 1.00 96.00 191 TRP A N 1
ATOM 1353 C CA . TRP A 1 191 ? -9.689 -11.350 0.144 1.00 96.00 191 TRP A CA 1
ATOM 1354 C C . TRP A 1 191 ? -8.330 -10.703 -0.154 1.00 96.00 191 TRP A C 1
ATOM 1356 O O . TRP A 1 191 ? -7.846 -10.904 -1.267 1.00 96.00 191 TRP A O 1
ATOM 1366 N N . PRO A 1 192 ? -7.662 -10.006 0.789 1.00 97.44 192 PRO A N 1
ATOM 1367 C CA . PRO A 1 192 ? -6.325 -9.463 0.573 1.00 97.44 192 PRO A CA 1
ATOM 1368 C C . PRO A 1 192 ? -5.343 -10.494 0.021 1.00 97.44 192 PRO A C 1
ATOM 1370 O O . PRO A 1 192 ? -4.687 -10.225 -0.980 1.00 97.44 192 PRO A O 1
ATOM 1373 N N . VAL A 1 193 ? -5.305 -11.702 0.595 1.00 97.81 193 VAL A N 1
ATOM 1374 C CA . VAL A 1 193 ? -4.419 -12.776 0.120 1.00 97.81 193 VAL A CA 1
ATOM 1375 C C . VAL A 1 193 ? -4.735 -13.165 -1.325 1.00 97.81 193 VAL A C 1
ATOM 1377 O O . VAL A 1 193 ? -3.823 -13.248 -2.144 1.00 97.81 193 VAL A O 1
ATOM 1380 N N . LEU A 1 194 ? -6.011 -13.350 -1.678 1.00 97.81 194 LEU A N 1
ATOM 1381 C CA . LEU A 1 194 ? -6.400 -13.699 -3.049 1.00 97.81 194 LEU A CA 1
ATOM 1382 C C . LEU A 1 194 ? -6.009 -12.617 -4.064 1.00 97.81 194 LEU A C 1
ATOM 1384 O O . LEU A 1 194 ? -5.501 -12.943 -5.138 1.00 97.81 194 LEU A O 1
ATOM 1388 N N . PHE A 1 195 ? -6.208 -11.340 -3.727 1.00 98.00 195 PHE A N 1
ATOM 1389 C CA . PHE A 1 195 ? -5.828 -10.224 -4.596 1.00 98.00 195 PHE A CA 1
ATOM 1390 C C . PHE A 1 195 ? -4.307 -10.097 -4.730 1.00 98.00 195 PHE A C 1
ATOM 1392 O O . PHE A 1 195 ? -3.822 -9.879 -5.839 1.00 98.00 195 PHE A O 1
ATOM 1399 N N . VAL A 1 196 ? -3.548 -10.307 -3.649 1.00 97.94 196 VAL A N 1
ATOM 1400 C CA . VAL A 1 196 ? -2.078 -10.349 -3.691 1.00 97.94 196 VAL A CA 1
ATOM 1401 C C . VAL A 1 196 ? -1.599 -11.498 -4.581 1.00 97.94 196 VAL A C 1
ATOM 1403 O O . VAL A 1 196 ? -0.770 -11.277 -5.460 1.00 97.94 196 VAL A O 1
ATOM 1406 N N . CYS A 1 197 ? -2.155 -12.705 -4.440 1.00 98.25 197 CYS A N 1
ATOM 1407 C CA . CYS A 1 197 ? -1.819 -13.831 -5.314 1.00 98.25 197 CYS A CA 1
ATOM 1408 C C . CYS A 1 197 ? -2.125 -13.524 -6.788 1.00 98.25 197 CYS A C 1
ATOM 1410 O O . CYS A 1 197 ? -1.290 -13.780 -7.656 1.00 98.25 197 CYS A O 1
ATOM 1412 N N . ALA A 1 198 ? -3.292 -12.945 -7.081 1.00 98.19 198 ALA A N 1
ATOM 1413 C CA . ALA A 1 198 ? -3.666 -12.563 -8.440 1.00 98.19 198 ALA A CA 1
ATOM 1414 C C . ALA A 1 198 ? -2.728 -11.490 -9.019 1.00 98.19 198 ALA A C 1
ATOM 1416 O O . ALA A 1 198 ? -2.333 -11.584 -10.184 1.00 98.19 198 ALA A O 1
ATOM 1417 N N . ALA A 1 199 ? -2.333 -10.504 -8.210 1.00 98.19 199 ALA A N 1
ATOM 1418 C CA . ALA A 1 199 ? -1.390 -9.463 -8.598 1.00 98.19 199 ALA A CA 1
ATOM 1419 C C . ALA A 1 199 ? 0.001 -10.041 -8.886 1.00 98.19 199 ALA A C 1
ATOM 1421 O O . ALA A 1 199 ? 0.553 -9.763 -9.946 1.00 98.19 199 ALA A O 1
ATOM 1422 N N . ILE A 1 200 ? 0.519 -10.916 -8.015 1.00 98.12 200 ILE A N 1
ATOM 1423 C CA . ILE A 1 200 ? 1.801 -11.607 -8.216 1.00 98.12 200 ILE A CA 1
ATOM 1424 C C . ILE A 1 200 ? 1.783 -12.393 -9.528 1.00 98.12 200 ILE A C 1
ATOM 1426 O O . ILE A 1 200 ? 2.687 -12.238 -10.345 1.00 98.12 200 ILE A O 1
ATOM 1430 N N . LEU A 1 201 ? 0.748 -13.206 -9.767 1.00 97.94 201 LEU A N 1
ATOM 1431 C CA . LEU A 1 201 ? 0.640 -14.004 -10.992 1.00 97.94 201 LEU A CA 1
ATOM 1432 C C . LEU A 1 201 ? 0.557 -13.122 -12.243 1.00 97.94 201 LEU A C 1
ATOM 1434 O O . LEU A 1 201 ? 1.221 -13.407 -13.239 1.00 97.94 201 LEU A O 1
ATOM 1438 N N . SER A 1 202 ? -0.215 -12.035 -12.185 1.00 97.81 202 SER A N 1
ATOM 1439 C CA . SER A 1 202 ? -0.383 -11.105 -13.307 1.00 97.81 202 SER A CA 1
ATOM 1440 C C . SER A 1 202 ? 0.913 -10.352 -13.612 1.00 97.81 202 SER A C 1
ATOM 1442 O O . SER A 1 202 ? 1.365 -10.330 -14.755 1.00 97.81 202 SER A O 1
ATOM 1444 N N . ALA A 1 203 ? 1.560 -9.793 -12.591 1.00 97.31 203 ALA A N 1
ATOM 1445 C CA . ALA A 1 203 ? 2.819 -9.067 -12.713 1.00 97.31 203 ALA A CA 1
ATOM 1446 C C . ALA A 1 203 ? 3.964 -9.981 -13.184 1.00 97.31 203 ALA A C 1
ATOM 1448 O O . ALA A 1 203 ? 4.720 -9.639 -14.100 1.00 97.31 203 ALA A O 1
ATOM 1449 N N . TYR A 1 204 ? 4.029 -11.206 -12.656 1.00 96.44 204 TYR A N 1
ATOM 1450 C CA . TYR A 1 204 ? 4.973 -12.220 -13.117 1.00 96.44 204 TYR A CA 1
ATOM 1451 C C . TYR A 1 204 ? 4.739 -12.592 -14.586 1.00 96.44 204 TYR A C 1
ATOM 1453 O O . TYR A 1 204 ? 5.686 -12.642 -15.378 1.00 96.44 204 TYR A O 1
ATOM 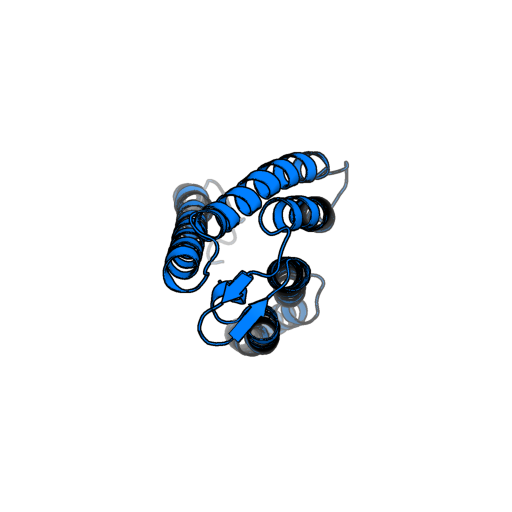1461 N N . ALA A 1 205 ? 3.481 -12.776 -14.995 1.00 95.88 205 ALA A N 1
ATOM 1462 C CA . ALA A 1 205 ? 3.113 -13.041 -16.384 1.00 95.88 205 ALA A CA 1
ATOM 1463 C C . ALA A 1 205 ? 3.426 -11.864 -17.324 1.00 95.88 205 ALA A C 1
ATOM 1465 O O . ALA A 1 205 ? 3.707 -12.097 -18.499 1.00 95.88 205 ALA A O 1
ATOM 1466 N N . LEU A 1 206 ? 3.529 -10.628 -16.819 1.00 95.50 206 LEU A N 1
ATOM 1467 C CA . LEU A 1 206 ? 3.854 -9.421 -17.596 1.00 95.50 206 LEU A CA 1
ATOM 1468 C C . LEU A 1 206 ? 5.355 -9.114 -17.695 1.00 95.50 206 LEU A C 1
ATOM 1470 O O . LEU A 1 206 ? 5.870 -9.043 -18.807 1.00 95.50 206 LEU A O 1
ATOM 1474 N N . ALA A 1 207 ? 6.103 -9.102 -16.584 1.00 94.75 207 ALA A N 1
ATOM 1475 C CA . ALA A 1 207 ? 7.548 -8.803 -16.593 1.00 94.75 207 ALA A CA 1
ATOM 1476 C C . ALA A 1 207 ? 8.424 -9.689 -15.673 1.00 94.75 207 ALA A C 1
ATOM 1478 O O . ALA A 1 207 ? 9.591 -9.389 -15.434 1.00 94.75 207 ALA A O 1
ATOM 1479 N N . GLY A 1 208 ? 7.915 -10.838 -15.216 1.00 94.12 208 GLY A N 1
ATOM 1480 C CA . GLY A 1 208 ? 8.697 -11.804 -14.436 1.00 94.12 208 GLY A CA 1
ATOM 1481 C C . GLY A 1 208 ? 8.940 -11.299 -13.017 1.00 94.12 208 GLY A C 1
ATOM 1482 O O . GLY A 1 208 ? 8.116 -10.566 -12.479 1.00 94.12 208 GLY A O 1
ATOM 1483 N N . LEU A 1 209 ? 10.072 -11.664 -12.407 1.00 93.50 209 LEU A N 1
ATOM 1484 C CA . LEU A 1 209 ? 10.411 -11.191 -11.056 1.00 93.50 209 LEU A CA 1
ATOM 1485 C C . LEU A 1 209 ? 10.551 -9.665 -10.989 1.00 93.50 209 LEU A C 1
ATOM 1487 O O . LEU A 1 209 ? 10.147 -9.069 -10.001 1.00 93.50 209 LEU A O 1
ATOM 1491 N N . TYR A 1 210 ? 11.048 -9.041 -12.059 1.00 93.69 210 TYR A N 1
ATOM 1492 C CA . TYR A 1 210 ? 11.141 -7.584 -12.154 1.00 93.69 210 TYR A CA 1
ATOM 1493 C C . TYR A 1 210 ? 9.774 -6.899 -12.297 1.00 93.69 210 TYR A C 1
ATOM 1495 O O . TYR A 1 210 ? 9.668 -5.719 -12.020 1.00 93.69 210 TYR A O 1
ATOM 1503 N N . GLY A 1 211 ? 8.737 -7.617 -12.742 1.00 93.69 211 GLY A N 1
ATOM 1504 C CA . GLY A 1 211 ? 7.370 -7.092 -12.746 1.00 93.69 211 GLY A CA 1
ATOM 1505 C C . GLY A 1 211 ? 6.688 -7.174 -11.385 1.00 93.69 211 GLY A C 1
ATOM 1506 O O . GLY A 1 211 ? 5.826 -6.352 -11.099 1.00 93.69 211 GLY A O 1
ATOM 1507 N N . ILE A 1 212 ? 7.029 -8.191 -10.582 1.00 94.81 212 ILE A N 1
ATOM 1508 C CA . ILE A 1 212 ? 6.528 -8.325 -9.205 1.00 94.81 212 ILE A CA 1
ATOM 1509 C C . ILE A 1 212 ? 7.125 -7.229 -8.315 1.00 94.81 212 ILE A C 1
ATOM 1511 O O . ILE A 1 212 ? 6.421 -6.700 -7.456 1.00 94.81 212 ILE A O 1
ATOM 1515 N N . ALA A 1 213 ? 8.423 -6.971 -8.491 1.00 90.62 213 ALA A N 1
ATOM 1516 C CA . ALA A 1 213 ? 9.167 -5.929 -7.792 1.00 90.62 213 ALA A CA 1
ATOM 1517 C C . ALA A 1 213 ? 8.783 -4.527 -8.279 1.00 90.62 213 ALA A C 1
ATOM 1519 O O . ALA A 1 213 ? 8.893 -3.590 -7.461 1.00 90.62 213 ALA A O 1
#